Protein AF-A0A2V8RBA6-F1 (afdb_monomer)

Sequence (179 aa):
MIEEGLSRRASGKRYIKPRDFGFAFGVAVFAAALHTIALALELFRAAESHALTASTVTRVLILIELCLLVTVAGLWARRVAWMWLTSAALIAACAGYAWWYAYSRQVLALLLSQSFYQTHAEAVPTHHFGLIGATWLNLMVFMTSGVLLVWVVKTLRGMPRGCVAKIIFKRGSSSNASR

Solvent-accessible surface area (backbone atoms only — not comparable to full-atom values): 10236 Å² total; per-residue (Å²): 145,85,80,86,84,80,85,83,82,77,88,63,64,68,74,69,54,72,75,60,42,54,53,56,49,52,52,36,49,50,33,36,54,45,45,53,52,50,51,49,55,50,52,53,52,43,66,73,61,76,47,80,78,42,74,66,60,56,51,45,52,52,51,33,50,52,19,35,51,46,29,41,51,18,55,72,65,37,29,70,74,31,48,54,50,23,46,53,25,37,51,49,30,50,49,48,52,52,48,51,51,53,51,22,41,52,52,44,56,54,49,62,69,35,71,66,40,68,74,36,59,85,73,50,80,90,35,95,74,64,26,77,90,54,46,74,53,58,54,51,32,49,53,48,41,50,55,48,39,53,50,50,51,52,54,58,69,69,49,65,70,75,66,60,55,58,63,61,52,60,65,63,67,68,75,73,81,84,123

Foldseek 3Di:
DPDPPPDDDPPQPLQDDPVLLVVLLVLLVVLLVLLVVLLVVVVVVCVVPVPPPDPPLNVLSVLLSVLSVLLNVLSVVSGPVSLVSNLVSLVSNLVSLVVLQVVQQVVLVVVCPDPVCVVPVVPRPDDPVSGVSDDPSSVSSNVSSVVSNVVSVVSNVPDDPVVVVVVVVVVVVVPPPPD

Nearest PDB structures (foldseek):
  9bru-assembly1_k  TM=2.990E-01  e=6.143E-01  Mus musculus
  7u8r-assembly1_o  TM=3.663E-01  e=1.878E+00  Sus scrofa
  7u8r-assembly1_h  TM=3.278E-01  e=2.078E+00  Sus scrofa
  7u8q-assembly1_j  TM=3.390E-01  e=2.965E+00  Sus scrofa

Structure (mmCIF, N/CA/C/O backbone):
data_AF-A0A2V8RBA6-F1
#
_entry.id   AF-A0A2V8RBA6-F1
#
loop_
_atom_site.group_PDB
_atom_site.id
_atom_site.type_symbol
_atom_site.label_atom_id
_atom_site.label_alt_id
_atom_site.label_comp_id
_atom_site.label_asym_id
_atom_site.label_entity_id
_atom_site.label_seq_id
_atom_site.pdbx_PDB_ins_code
_atom_site.Cartn_x
_atom_site.Cartn_y
_atom_site.Cartn_z
_atom_site.occupancy
_atom_site.B_iso_or_equiv
_atom_site.auth_seq_id
_atom_site.auth_comp_id
_atom_site.auth_asym_id
_atom_site.auth_atom_id
_atom_site.pdbx_PDB_model_num
ATOM 1 N N . MET A 1 1 ? -10.712 30.085 40.497 1.00 42.59 1 MET A N 1
ATOM 2 C CA . MET A 1 1 ? -11.819 29.127 40.274 1.00 42.59 1 MET A CA 1
ATOM 3 C C . MET A 1 1 ? -12.090 28.971 38.769 1.00 42.59 1 MET A C 1
ATOM 5 O O . MET A 1 1 ? -13.194 29.220 38.309 1.00 42.59 1 MET A O 1
ATOM 9 N N . ILE A 1 2 ? -11.060 28.615 37.985 1.00 49.28 2 ILE A N 1
ATOM 10 C CA . ILE A 1 2 ? -11.123 28.474 36.516 1.00 49.28 2 ILE A CA 1
ATOM 11 C C . ILE A 1 2 ? -10.194 27.317 36.102 1.00 49.28 2 ILE A C 1
ATOM 13 O O . ILE A 1 2 ? -9.216 27.551 35.417 1.00 49.28 2 ILE A O 1
ATOM 17 N N . GLU A 1 3 ? -10.419 26.081 36.562 1.00 45.25 3 GLU A N 1
ATOM 18 C CA . GLU A 1 3 ? -9.593 24.935 36.103 1.00 45.25 3 GLU A CA 1
ATOM 19 C C . GLU A 1 3 ? -10.339 23.598 35.920 1.00 45.25 3 GLU A C 1
ATOM 21 O O . GLU A 1 3 ? -9.728 22.594 35.574 1.00 45.25 3 GLU A O 1
ATOM 26 N N . GLU A 1 4 ? -11.671 23.541 36.024 1.00 44.97 4 GLU A N 1
ATOM 27 C CA . GLU A 1 4 ? -12.396 22.256 35.894 1.00 44.97 4 GLU A CA 1
ATOM 28 C C . GLU A 1 4 ? -13.000 21.983 34.498 1.00 44.97 4 GLU A C 1
ATOM 30 O O . GLU A 1 4 ? -13.714 21.001 34.287 1.00 44.97 4 GLU A O 1
ATOM 35 N N . GLY A 1 5 ? -12.704 22.822 33.501 1.00 39.62 5 GLY A N 1
ATOM 36 C CA . GLY A 1 5 ? -13.407 22.811 32.210 1.00 39.62 5 GLY A CA 1
ATOM 37 C C . GLY A 1 5 ? -12.832 21.928 31.093 1.00 39.62 5 GLY A C 1
ATOM 38 O O . GLY A 1 5 ? -13.519 21.711 30.095 1.00 39.62 5 GLY A O 1
ATOM 39 N N . LEU A 1 6 ? -11.602 21.412 31.208 1.00 43.44 6 LEU A N 1
ATOM 40 C CA . LEU A 1 6 ? -10.905 20.777 30.068 1.00 43.44 6 LEU A CA 1
ATOM 41 C C . LEU A 1 6 ? -10.853 19.238 30.098 1.00 43.44 6 LEU A C 1
ATOM 43 O O . LEU A 1 6 ? -10.480 18.615 29.106 1.00 43.44 6 LEU A O 1
ATOM 47 N N . SER A 1 7 ? -11.288 18.590 31.182 1.00 39.44 7 SER A N 1
ATOM 48 C CA . SER A 1 7 ? -11.041 17.147 31.378 1.00 39.44 7 SER A CA 1
ATOM 49 C C . SER A 1 7 ? -12.073 16.203 30.720 1.00 39.44 7 SER A C 1
ATOM 51 O O . SER A 1 7 ? -11.837 15.005 30.562 1.00 39.44 7 SER A O 1
ATOM 53 N N . ARG A 1 8 ? -13.235 16.694 30.260 1.00 44.03 8 ARG A N 1
ATOM 54 C CA . ARG A 1 8 ? -14.343 15.816 29.819 1.00 44.03 8 ARG A CA 1
ATOM 55 C C . ARG A 1 8 ? -14.898 16.134 28.434 1.00 44.03 8 ARG A C 1
ATOM 57 O O . ARG A 1 8 ? -16.055 16.534 28.331 1.00 44.03 8 ARG A O 1
ATOM 64 N N . ARG A 1 9 ? -14.174 15.883 27.330 1.00 40.66 9 ARG A N 1
ATOM 65 C CA . ARG A 1 9 ? -14.862 15.813 26.013 1.00 40.66 9 ARG A CA 1
ATOM 66 C C . ARG A 1 9 ? -14.197 15.061 24.860 1.00 40.66 9 ARG A C 1
ATOM 68 O O . ARG A 1 9 ? -14.596 15.260 23.721 1.00 40.66 9 ARG A O 1
ATOM 75 N N . ALA A 1 10 ? -13.341 14.083 25.134 1.00 43.34 10 ALA A N 1
ATOM 76 C CA . ALA A 1 10 ? -12.964 13.073 24.142 1.00 43.34 10 ALA A CA 1
ATOM 77 C C . ALA A 1 10 ? -13.050 11.662 24.736 1.00 43.34 10 ALA A C 1
ATOM 79 O O . ALA A 1 10 ? -12.074 10.922 24.768 1.00 43.34 10 ALA A O 1
ATOM 80 N N . SER A 1 11 ? -14.243 11.254 25.185 1.00 42.25 11 SER A N 1
ATOM 81 C CA . SER A 1 11 ? -14.552 9.826 25.355 1.00 42.25 11 SER A CA 1
ATOM 82 C C . SER A 1 11 ? -14.649 9.187 23.961 1.00 42.25 11 SER A C 1
ATOM 84 O O . SER A 1 11 ? -15.723 8.865 23.453 1.00 42.25 11 SER A O 1
ATOM 86 N N . GLY A 1 12 ? -13.503 9.090 23.286 1.00 48.88 12 GLY A N 1
ATOM 87 C CA . GLY A 1 12 ? -13.309 8.258 22.113 1.00 48.88 12 GLY A CA 1
ATOM 88 C C . GLY A 1 12 ? -13.330 6.822 22.596 1.00 48.88 12 GLY A C 1
ATOM 89 O O . GLY A 1 12 ? -12.285 6.270 22.930 1.00 48.88 12 GLY A O 1
ATOM 90 N N . LYS A 1 13 ? -14.531 6.251 22.723 1.00 56.38 13 LYS A N 1
ATOM 91 C CA . LYS A 1 13 ? -14.707 4.849 23.100 1.00 56.38 13 LYS A CA 1
ATOM 92 C C . LYS A 1 13 ? -13.842 3.996 22.169 1.00 56.38 13 LYS A C 1
ATOM 94 O O . LYS A 1 13 ? -14.068 3.982 20.959 1.00 56.38 13 LYS A O 1
ATOM 99 N N . ARG A 1 14 ? -12.831 3.327 22.734 1.00 60.03 14 ARG A N 1
ATOM 100 C CA . ARG A 1 14 ? -12.030 2.328 22.019 1.00 60.03 14 ARG A CA 1
ATOM 101 C C . ARG A 1 14 ? -12.983 1.205 21.624 1.00 60.03 14 ARG A C 1
ATOM 103 O O . ARG A 1 14 ? -13.574 0.583 22.499 1.00 60.03 14 ARG A O 1
ATOM 110 N N . TYR A 1 15 ? -13.185 1.010 20.325 1.00 65.12 15 TYR A N 1
ATOM 111 C CA . TYR A 1 15 ? -14.195 0.074 19.821 1.00 65.12 15 TYR A CA 1
ATOM 112 C C . TYR A 1 15 ? -13.618 -1.314 19.488 1.00 65.12 15 TYR A C 1
ATOM 114 O O . TYR A 1 15 ? -14.333 -2.310 19.493 1.00 65.12 15 TYR A O 1
ATOM 122 N N . ILE A 1 16 ? -12.314 -1.398 19.219 1.00 67.38 16 ILE A N 1
ATOM 123 C CA . ILE A 1 16 ? -11.673 -2.632 18.756 1.00 67.38 16 ILE A CA 1
ATOM 124 C C . ILE A 1 16 ? -11.396 -3.552 19.950 1.00 67.38 16 ILE A C 1
ATOM 126 O O . ILE A 1 16 ? -10.768 -3.131 20.927 1.00 67.38 16 ILE A O 1
ATOM 130 N N . LYS A 1 17 ? -11.832 -4.816 19.861 1.00 74.50 17 LYS A N 1
ATOM 131 C CA . LYS A 1 17 ? -11.501 -5.847 20.853 1.00 74.50 17 LYS A CA 1
ATOM 132 C C . LYS A 1 17 ? -9.975 -6.042 20.908 1.00 74.50 17 LYS A C 1
ATOM 134 O O . LYS A 1 17 ? -9.345 -6.093 19.853 1.00 74.50 17 LYS A O 1
ATOM 139 N N . PRO A 1 18 ? -9.360 -6.202 22.095 1.00 73.00 18 PRO A N 1
ATOM 140 C CA . PRO A 1 18 ? -7.899 -6.264 22.230 1.00 73.00 18 PRO A CA 1
ATOM 141 C C . PRO A 1 18 ? -7.239 -7.364 21.386 1.00 73.00 18 PRO A C 1
ATOM 143 O O . PRO A 1 18 ? -6.174 -7.145 20.815 1.00 73.00 18 PRO A O 1
ATOM 146 N N . ARG A 1 19 ? -7.899 -8.525 21.273 1.00 74.31 19 ARG A N 1
ATOM 147 C CA . ARG A 1 19 ? -7.414 -9.682 20.508 1.00 74.31 19 ARG A CA 1
ATOM 148 C C . ARG A 1 19 ? -7.376 -9.413 19.001 1.00 74.31 19 ARG A C 1
ATOM 150 O O . ARG A 1 19 ? -6.391 -9.737 18.350 1.00 74.31 19 ARG A O 1
ATOM 157 N N . ASP A 1 20 ? -8.409 -8.764 18.470 1.00 80.94 20 ASP A N 1
ATOM 158 C CA . ASP A 1 20 ? -8.504 -8.452 17.040 1.00 80.94 20 ASP A CA 1
ATOM 159 C C . ASP A 1 20 ? -7.589 -7.275 16.665 1.00 80.94 20 ASP A C 1
ATOM 161 O O . ASP A 1 20 ? -7.060 -7.221 15.556 1.00 80.94 20 ASP A O 1
ATOM 165 N N . PHE A 1 21 ? -7.352 -6.359 17.614 1.00 84.38 21 PHE A N 1
ATOM 166 C CA . PHE A 1 21 ? -6.415 -5.250 17.449 1.00 84.38 21 PHE A CA 1
ATOM 167 C C . PHE A 1 21 ? -4.984 -5.738 17.210 1.00 84.38 21 PHE A C 1
ATOM 169 O O . PHE A 1 21 ? -4.339 -5.244 16.293 1.00 84.38 21 PHE A O 1
ATOM 176 N N . GLY A 1 22 ? -4.487 -6.684 18.017 1.00 87.31 22 GLY A N 1
ATOM 177 C CA . GLY A 1 22 ? -3.108 -7.168 17.895 1.00 87.31 22 GLY A CA 1
ATOM 178 C C . GLY A 1 22 ? -2.829 -7.779 16.522 1.00 87.31 22 GLY A C 1
ATOM 179 O O . GLY A 1 22 ? -1.824 -7.452 15.897 1.00 87.31 22 GLY A O 1
ATOM 180 N N . PHE A 1 23 ? -3.769 -8.585 16.020 1.00 89.06 23 PHE A N 1
ATOM 181 C CA . PHE A 1 23 ? -3.687 -9.165 14.682 1.00 89.06 23 PHE A CA 1
ATOM 182 C C . PHE A 1 23 ? -3.701 -8.088 13.588 1.00 89.06 23 PHE A C 1
ATOM 184 O O . PHE A 1 23 ? -2.765 -8.011 12.798 1.00 89.06 23 PHE A O 1
ATOM 191 N N . ALA A 1 24 ? -4.718 -7.218 13.561 1.00 89.62 24 ALA A N 1
ATOM 192 C CA . ALA A 1 24 ? -4.841 -6.198 12.517 1.00 89.62 24 ALA A CA 1
ATOM 193 C C . ALA A 1 24 ? -3.673 -5.200 12.533 1.00 89.62 24 ALA A C 1
ATOM 195 O O . ALA A 1 24 ? -3.159 -4.821 11.484 1.00 89.62 24 ALA A O 1
ATOM 196 N N . PHE A 1 25 ? -3.220 -4.798 13.721 1.00 92.75 25 PHE A N 1
ATOM 197 C CA . PHE A 1 25 ? -2.070 -3.915 13.864 1.00 92.75 25 PHE A CA 1
ATOM 198 C C . PHE A 1 25 ? -0.778 -4.592 13.394 1.00 92.75 25 PHE A C 1
ATOM 200 O O . PHE A 1 25 ? -0.028 -3.988 12.633 1.00 92.75 25 PHE A O 1
ATOM 207 N N . GLY A 1 26 ? -0.547 -5.853 13.780 1.00 93.12 26 GLY A N 1
ATOM 208 C CA . GLY A 1 26 ? 0.614 -6.622 13.329 1.00 93.12 26 GLY A CA 1
ATOM 209 C C . GLY A 1 26 ? 0.659 -6.770 11.808 1.00 93.12 26 GLY A C 1
ATOM 210 O O . GLY A 1 26 ? 1.691 -6.503 11.200 1.00 93.12 26 GLY A O 1
ATOM 211 N N . VAL A 1 27 ? -0.475 -7.100 11.181 1.00 94.00 27 VAL A N 1
ATOM 212 C CA . VAL A 1 27 ? -0.576 -7.194 9.715 1.00 94.00 27 VAL A CA 1
ATOM 213 C C . VAL A 1 27 ? -0.338 -5.833 9.051 1.00 94.00 27 VAL A C 1
ATOM 215 O O . VAL A 1 27 ? 0.346 -5.775 8.035 1.00 94.00 27 VAL A O 1
ATOM 218 N N . ALA A 1 28 ? -0.843 -4.734 9.620 1.00 94.38 28 ALA A N 1
ATOM 219 C CA . ALA A 1 28 ? -0.627 -3.392 9.072 1.00 94.38 28 ALA A CA 1
ATOM 220 C C . ALA A 1 28 ? 0.838 -2.947 9.150 1.00 94.38 28 ALA A C 1
ATOM 222 O O . ALA A 1 28 ? 1.366 -2.424 8.171 1.00 94.38 28 ALA A O 1
ATOM 223 N N . VAL A 1 29 ? 1.505 -3.184 10.283 1.00 96.00 29 VAL A N 1
ATOM 224 C CA . VAL A 1 29 ? 2.938 -2.891 10.443 1.00 96.00 29 VAL A CA 1
ATOM 225 C C . VAL A 1 29 ? 3.769 -3.750 9.493 1.00 96.00 29 VAL A C 1
ATOM 227 O O . VAL A 1 29 ? 4.678 -3.237 8.850 1.00 96.00 29 VAL A O 1
ATOM 230 N N . PHE A 1 30 ? 3.433 -5.034 9.360 1.00 94.06 30 PHE A N 1
ATOM 231 C CA . PHE A 1 30 ? 4.103 -5.934 8.427 1.00 94.06 30 PHE A CA 1
ATOM 232 C C . PHE A 1 30 ? 3.943 -5.477 6.970 1.00 94.06 30 PHE A C 1
ATOM 234 O O . PHE A 1 30 ? 4.929 -5.406 6.242 1.00 94.06 30 PHE A O 1
ATOM 241 N N . ALA A 1 31 ? 2.727 -5.104 6.557 1.00 92.75 31 ALA A N 1
ATOM 242 C CA . ALA A 1 31 ? 2.461 -4.580 5.220 1.00 92.75 31 ALA A CA 1
ATOM 243 C C . ALA A 1 31 ? 3.238 -3.282 4.947 1.00 92.75 31 ALA A C 1
ATOM 245 O O . ALA A 1 31 ? 3.849 -3.158 3.888 1.00 92.75 31 ALA A O 1
ATOM 246 N N . ALA A 1 32 ? 3.265 -2.351 5.908 1.00 94.06 32 ALA A N 1
ATOM 247 C CA . ALA A 1 32 ? 4.050 -1.123 5.803 1.00 94.06 32 ALA A CA 1
ATOM 248 C C . ALA A 1 32 ? 5.548 -1.429 5.663 1.00 94.06 32 ALA A C 1
ATOM 250 O O . ALA A 1 32 ? 6.162 -0.983 4.708 1.00 94.06 32 ALA A O 1
ATOM 251 N N . ALA A 1 33 ? 6.115 -2.272 6.532 1.00 94.56 33 ALA A N 1
ATOM 252 C CA . ALA A 1 33 ? 7.535 -2.623 6.481 1.00 94.56 33 ALA A CA 1
ATOM 253 C C . ALA A 1 33 ? 7.936 -3.297 5.156 1.00 94.56 33 ALA A C 1
ATOM 255 O O . ALA A 1 33 ? 8.966 -2.955 4.574 1.00 94.56 33 ALA A O 1
ATOM 256 N N . LEU A 1 34 ? 7.116 -4.227 4.651 1.00 92.69 34 LEU A N 1
ATOM 257 C CA . LEU A 1 34 ? 7.345 -4.840 3.340 1.00 92.69 34 LEU A CA 1
ATOM 258 C C . LEU A 1 34 ? 7.295 -3.807 2.210 1.00 92.69 34 LEU A C 1
ATOM 260 O O . LEU A 1 34 ? 8.118 -3.868 1.295 1.00 92.69 34 LEU A O 1
ATOM 264 N N . HIS A 1 35 ? 6.351 -2.865 2.274 1.00 93.50 35 HIS A N 1
ATOM 265 C CA . HIS A 1 35 ? 6.242 -1.799 1.286 1.00 93.50 35 HIS A CA 1
ATOM 266 C C . HIS A 1 35 ? 7.443 -0.848 1.345 1.00 93.50 35 HIS A C 1
ATOM 268 O O . HIS A 1 35 ? 8.009 -0.531 0.301 1.00 93.50 35 HIS A O 1
ATOM 274 N N . THR A 1 36 ? 7.909 -0.473 2.540 1.00 93.00 36 THR A N 1
ATOM 275 C CA . THR A 1 36 ? 9.110 0.353 2.712 1.00 93.00 36 THR A CA 1
ATOM 276 C C . THR A 1 36 ? 10.328 -0.304 2.057 1.00 93.00 36 THR A C 1
ATOM 278 O O . THR A 1 36 ? 11.082 0.363 1.350 1.00 93.00 36 THR A O 1
ATOM 281 N N . ILE A 1 37 ? 10.504 -1.621 2.233 1.00 90.56 37 ILE A N 1
ATOM 282 C CA . ILE A 1 37 ? 11.587 -2.378 1.585 1.00 90.56 37 ILE A CA 1
ATOM 283 C C . ILE A 1 37 ? 11.424 -2.353 0.059 1.00 90.56 37 ILE A C 1
ATOM 285 O O . ILE A 1 37 ? 12.393 -2.100 -0.656 1.00 90.56 37 ILE A O 1
ATOM 289 N N . ALA A 1 38 ? 10.211 -2.585 -0.451 1.00 86.69 38 ALA A N 1
ATOM 290 C CA . ALA A 1 38 ? 9.941 -2.552 -1.888 1.00 86.69 38 ALA A CA 1
ATOM 291 C C . ALA A 1 38 ? 10.221 -1.166 -2.498 1.00 86.69 38 ALA A C 1
ATOM 293 O O . ALA A 1 38 ? 10.864 -1.079 -3.543 1.00 86.69 38 ALA A O 1
ATOM 294 N N . LEU A 1 39 ? 9.801 -0.093 -1.822 1.00 87.19 39 LEU A N 1
ATOM 295 C CA . LEU A 1 39 ? 10.059 1.287 -2.227 1.00 87.19 39 LEU A CA 1
ATOM 296 C C . LEU A 1 39 ? 11.556 1.611 -2.197 1.00 87.19 39 LEU A C 1
ATOM 298 O O . LEU A 1 39 ? 12.059 2.222 -3.135 1.00 87.19 39 LEU A O 1
ATOM 302 N N . ALA A 1 40 ? 12.280 1.183 -1.159 1.00 87.25 40 ALA A N 1
ATOM 303 C CA . ALA A 1 40 ? 13.721 1.396 -1.066 1.00 87.25 40 ALA A CA 1
ATOM 304 C C . ALA A 1 40 ? 14.464 0.721 -2.226 1.00 87.25 40 ALA A C 1
ATOM 306 O O . ALA A 1 40 ? 15.274 1.368 -2.883 1.00 87.25 40 ALA A O 1
ATOM 307 N N . LEU A 1 41 ? 14.152 -0.546 -2.523 1.00 83.56 41 LEU A N 1
ATOM 308 C CA . LEU A 1 41 ? 14.748 -1.266 -3.654 1.00 83.56 41 LEU A CA 1
ATOM 309 C C . LEU A 1 41 ? 14.476 -0.568 -4.992 1.00 83.56 41 LEU A C 1
ATOM 311 O O . LEU A 1 41 ? 15.364 -0.504 -5.839 1.00 83.56 41 LEU A O 1
ATOM 315 N N . GLU A 1 42 ? 13.272 -0.027 -5.175 1.00 79.69 42 GLU A N 1
ATOM 316 C CA . GLU A 1 42 ? 12.926 0.719 -6.385 1.00 79.69 42 GLU A CA 1
ATOM 317 C C . GLU A 1 42 ? 13.695 2.045 -6.480 1.00 79.69 42 GLU A C 1
ATOM 319 O O . GLU A 1 42 ? 14.204 2.391 -7.544 1.00 79.69 42 GLU A O 1
ATOM 324 N N . LEU A 1 43 ? 13.848 2.762 -5.363 1.00 81.44 43 LEU A N 1
ATOM 325 C CA . LEU A 1 43 ? 14.633 3.997 -5.304 1.00 81.44 43 LEU A CA 1
ATOM 326 C C . LEU A 1 43 ? 16.124 3.750 -5.565 1.00 81.44 43 LEU A C 1
ATOM 328 O O . LEU A 1 43 ? 16.738 4.527 -6.294 1.00 81.44 43 LEU A O 1
ATOM 332 N N . PHE A 1 44 ? 16.698 2.671 -5.025 1.00 81.62 44 PHE A N 1
ATOM 333 C CA . PHE A 1 44 ? 18.085 2.286 -5.307 1.00 81.62 44 PHE A CA 1
ATOM 334 C C . PHE A 1 44 ? 18.291 1.994 -6.800 1.00 81.62 44 PHE A C 1
ATOM 336 O O . PHE A 1 44 ? 19.209 2.538 -7.408 1.00 81.62 44 PHE A O 1
ATOM 343 N N . ARG A 1 45 ? 17.385 1.233 -7.426 1.00 73.94 45 ARG A N 1
ATOM 344 C CA . ARG A 1 45 ? 17.434 0.952 -8.874 1.00 73.94 45 ARG A CA 1
ATOM 345 C C . ARG A 1 45 ? 17.270 2.208 -9.731 1.00 73.94 45 ARG A C 1
ATOM 347 O O . ARG A 1 45 ? 17.938 2.352 -10.755 1.00 73.94 45 ARG A O 1
ATOM 354 N N . ALA A 1 46 ? 16.395 3.124 -9.323 1.00 71.81 46 ALA A N 1
ATOM 355 C CA . ALA A 1 46 ? 16.213 4.403 -10.006 1.00 71.81 46 ALA A CA 1
ATOM 356 C C . ALA A 1 46 ? 17.460 5.300 -9.890 1.00 71.81 46 ALA A C 1
ATOM 358 O O . ALA A 1 46 ? 17.800 6.005 -10.837 1.00 71.81 46 ALA A O 1
ATOM 359 N N . ALA A 1 47 ? 18.162 5.256 -8.753 1.00 73.56 47 ALA A N 1
ATOM 360 C CA . ALA A 1 47 ? 19.409 5.992 -8.561 1.00 73.56 47 ALA A CA 1
ATOM 361 C C . ALA A 1 47 ? 20.554 5.435 -9.426 1.00 73.56 47 ALA A C 1
ATOM 363 O O . ALA A 1 47 ? 21.307 6.213 -10.008 1.00 73.56 47 ALA A O 1
ATOM 364 N N . GLU A 1 48 ? 20.660 4.109 -9.544 1.00 71.94 48 GLU A N 1
ATOM 365 C CA . GLU A 1 48 ? 21.710 3.441 -10.327 1.00 71.94 48 GLU A CA 1
ATOM 366 C C . GLU A 1 48 ? 21.504 3.545 -11.841 1.00 71.94 48 GLU A C 1
ATOM 368 O O . GLU A 1 48 ? 2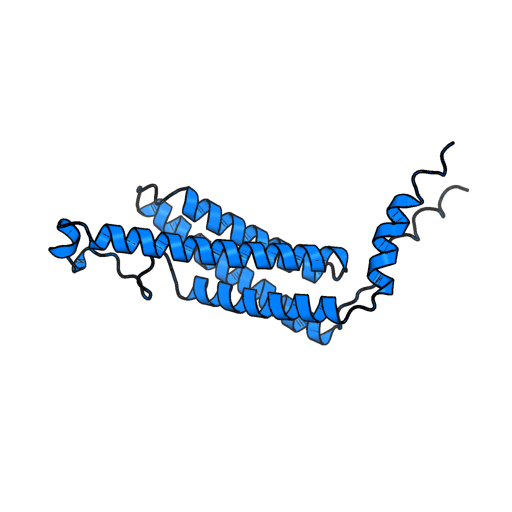2.470 3.614 -12.596 1.00 71.94 48 GLU A O 1
ATOM 373 N N . SER A 1 49 ? 20.256 3.555 -12.310 1.00 57.91 49 SER A N 1
ATOM 374 C CA . SER A 1 49 ? 19.987 3.449 -13.746 1.00 57.91 49 SER A CA 1
ATOM 375 C C . SER A 1 49 ? 20.171 4.754 -14.526 1.00 57.91 49 SER A C 1
ATOM 377 O O . SER A 1 49 ? 20.161 4.687 -15.754 1.00 57.91 49 SER A O 1
ATOM 379 N N . HIS A 1 50 ? 20.307 5.927 -13.877 1.00 53.97 50 HIS A N 1
ATOM 380 C CA . HIS A 1 50 ? 20.241 7.293 -14.465 1.00 53.97 50 HIS A CA 1
ATOM 381 C C . HIS A 1 50 ? 19.026 7.570 -15.381 1.00 53.97 50 HIS A C 1
ATOM 383 O O . HIS A 1 50 ? 18.750 8.713 -15.751 1.00 53.97 50 HIS A O 1
ATOM 389 N N . ALA A 1 51 ? 18.269 6.535 -15.722 1.00 49.12 51 ALA A N 1
ATOM 390 C CA . ALA A 1 51 ? 17.005 6.555 -16.384 1.00 49.12 51 ALA A CA 1
ATOM 391 C C . ALA A 1 51 ? 15.998 7.047 -15.357 1.00 49.12 51 ALA A C 1
ATOM 393 O O . ALA A 1 51 ? 15.780 6.443 -14.311 1.00 49.12 51 ALA A O 1
ATOM 394 N N . LEU A 1 52 ? 15.375 8.170 -15.683 1.00 44.53 52 LEU A N 1
ATOM 395 C CA . LEU A 1 52 ? 14.157 8.665 -15.066 1.00 44.53 52 LEU A CA 1
ATOM 396 C C . LEU A 1 52 ? 13.038 7.624 -15.250 1.00 44.53 52 LEU A C 1
ATOM 398 O O . LEU A 1 52 ? 12.103 7.873 -16.012 1.00 44.53 52 LEU A O 1
ATOM 402 N N . THR A 1 53 ? 13.120 6.450 -14.616 1.00 48.00 53 THR A N 1
ATOM 403 C CA . THR A 1 53 ? 12.080 5.416 -14.615 1.00 48.00 53 THR A CA 1
ATOM 404 C C . THR A 1 53 ? 10.874 5.967 -13.865 1.00 48.00 53 THR A C 1
ATOM 406 O O . THR A 1 53 ? 10.692 5.785 -12.668 1.00 48.00 53 THR A O 1
ATOM 409 N N . ALA A 1 54 ? 10.122 6.757 -14.631 1.00 55.19 54 ALA A N 1
ATOM 410 C CA . ALA A 1 54 ? 8.857 7.418 -14.403 1.00 55.19 54 ALA A CA 1
ATOM 411 C C . ALA A 1 54 ? 8.655 7.967 -12.987 1.00 55.19 54 ALA A C 1
ATOM 413 O O . ALA A 1 54 ? 8.118 7.285 -12.117 1.00 55.19 54 ALA A O 1
ATOM 414 N N . SER A 1 55 ? 8.929 9.266 -12.806 1.00 65.31 55 SER A N 1
ATOM 415 C CA . SER A 1 55 ? 8.541 10.032 -11.606 1.00 65.31 55 SER A CA 1
ATOM 416 C C . SER A 1 55 ? 7.110 9.732 -11.123 1.00 65.31 55 SER A C 1
ATOM 418 O O . SER A 1 55 ? 6.837 9.769 -9.927 1.00 65.31 55 SER A O 1
ATOM 420 N N . THR A 1 56 ? 6.203 9.378 -12.036 1.00 74.81 56 THR A N 1
ATOM 421 C CA . THR A 1 56 ? 4.835 8.935 -11.756 1.00 74.81 56 THR A CA 1
ATOM 422 C C . THR A 1 56 ? 4.751 7.624 -10.965 1.00 74.81 56 THR A C 1
ATOM 424 O O . THR A 1 56 ? 3.992 7.568 -10.001 1.00 74.81 56 THR A O 1
ATOM 427 N N . VAL A 1 57 ? 5.515 6.583 -11.316 1.00 78.00 57 VAL A N 1
ATOM 428 C CA . VAL A 1 57 ? 5.486 5.284 -10.611 1.00 78.00 57 VAL A CA 1
ATOM 429 C C . VAL A 1 57 ? 6.016 5.447 -9.191 1.00 78.00 57 VAL A C 1
ATOM 431 O O . VAL A 1 57 ? 5.351 5.046 -8.237 1.00 78.00 57 VAL A O 1
ATOM 434 N N . THR A 1 58 ? 7.149 6.134 -9.027 1.00 81.81 58 THR A N 1
ATOM 435 C CA . THR A 1 58 ? 7.714 6.431 -7.704 1.00 81.81 58 THR A CA 1
ATOM 436 C C . THR A 1 58 ? 6.744 7.247 -6.847 1.00 81.81 58 THR A C 1
ATOM 438 O O . THR A 1 58 ? 6.558 6.939 -5.672 1.00 81.81 58 THR A O 1
ATOM 441 N N . ARG A 1 59 ? 6.062 8.250 -7.424 1.00 86.38 59 ARG A N 1
ATOM 442 C CA . ARG A 1 59 ? 5.019 9.023 -6.719 1.00 86.38 59 ARG A CA 1
ATOM 443 C C . ARG A 1 59 ? 3.867 8.140 -6.245 1.00 86.38 59 ARG A C 1
ATOM 445 O O . ARG A 1 59 ? 3.383 8.340 -5.134 1.00 86.38 59 ARG A O 1
ATOM 452 N N . VAL A 1 60 ? 3.437 7.171 -7.055 1.00 87.38 60 VAL A N 1
ATOM 453 C CA . VAL A 1 60 ? 2.382 6.224 -6.667 1.00 87.38 60 VAL A CA 1
ATOM 454 C C . VAL A 1 60 ? 2.847 5.321 -5.529 1.00 87.38 60 VAL A C 1
ATOM 456 O O . VAL A 1 60 ? 2.110 5.174 -4.559 1.00 87.38 60 VAL A O 1
ATOM 459 N N . LEU A 1 61 ? 4.071 4.788 -5.578 1.00 87.88 61 LEU A N 1
ATOM 460 C CA . LEU A 1 61 ? 4.612 3.984 -4.476 1.00 87.88 61 LEU A CA 1
ATOM 461 C C . LEU A 1 61 ? 4.742 4.807 -3.181 1.00 87.88 61 LEU A C 1
ATOM 463 O O . LEU A 1 61 ? 4.341 4.342 -2.118 1.00 87.88 61 LEU A O 1
ATOM 467 N N . ILE A 1 62 ? 5.202 6.059 -3.254 1.00 90.75 62 ILE A N 1
ATOM 468 C CA . ILE A 1 62 ? 5.228 6.964 -2.090 1.00 90.75 62 ILE A CA 1
ATOM 469 C C . ILE A 1 62 ? 3.811 7.200 -1.543 1.00 90.75 62 ILE A C 1
ATOM 471 O O . ILE A 1 62 ? 3.600 7.171 -0.332 1.00 90.75 62 ILE A O 1
ATOM 475 N N . LEU A 1 63 ? 2.818 7.411 -2.411 1.00 93.12 63 LEU A N 1
ATOM 476 C CA . LEU A 1 63 ? 1.427 7.592 -1.987 1.00 93.12 63 LEU A CA 1
ATOM 477 C C . LEU A 1 63 ? 0.875 6.345 -1.278 1.00 93.12 63 LEU A C 1
ATOM 479 O O . LEU A 1 63 ? 0.170 6.476 -0.273 1.00 93.12 63 LEU A O 1
ATOM 483 N N . ILE A 1 64 ? 1.195 5.151 -1.783 1.00 92.81 64 ILE A N 1
ATOM 484 C CA . ILE A 1 64 ? 0.811 3.880 -1.159 1.00 92.81 64 ILE A CA 1
ATOM 485 C C . ILE A 1 64 ? 1.465 3.754 0.223 1.00 92.81 64 ILE A C 1
ATOM 487 O O . ILE A 1 64 ? 0.759 3.461 1.189 1.00 92.81 64 ILE A O 1
ATOM 491 N N . GLU A 1 65 ? 2.759 4.062 0.350 1.00 94.88 65 GLU A N 1
ATOM 492 C CA . GLU A 1 65 ? 3.471 4.076 1.637 1.00 94.88 65 GLU A CA 1
ATOM 493 C C . GLU A 1 65 ? 2.764 4.987 2.652 1.00 94.88 65 GLU A C 1
ATOM 495 O O . GLU A 1 65 ? 2.442 4.565 3.764 1.00 94.88 65 GLU A O 1
ATOM 500 N N . LEU A 1 66 ? 2.422 6.217 2.254 1.00 95.25 66 LEU A N 1
ATOM 501 C CA . LEU A 1 66 ? 1.694 7.152 3.117 1.00 95.25 66 LEU A CA 1
ATOM 502 C C . LEU A 1 66 ? 0.332 6.593 3.552 1.00 95.25 66 LEU A C 1
ATOM 504 O O . LEU A 1 66 ? -0.059 6.742 4.711 1.00 95.25 66 LEU A O 1
ATOM 508 N N . CYS A 1 67 ? -0.383 5.912 2.656 1.00 95.56 67 CYS A N 1
ATOM 509 C CA . CYS A 1 67 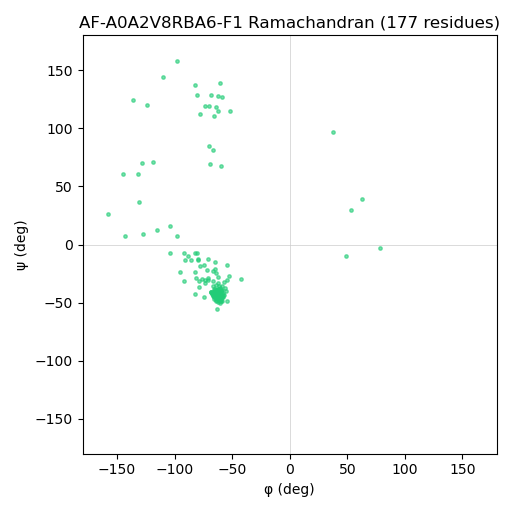? -1.655 5.265 2.972 1.00 95.56 67 CYS A CA 1
ATOM 510 C C . CYS A 1 67 ? -1.490 4.109 3.978 1.00 95.56 67 CYS A C 1
ATOM 512 O O . CYS A 1 67 ? -2.317 3.949 4.887 1.00 95.56 67 CYS A O 1
ATOM 514 N N . LEU A 1 68 ? -0.412 3.330 3.876 1.00 94.38 68 LEU A N 1
ATOM 515 C CA . LEU A 1 68 ? -0.085 2.278 4.843 1.00 94.38 68 LEU A CA 1
ATOM 516 C C . LEU A 1 68 ? 0.280 2.870 6.210 1.00 94.38 68 LEU A C 1
ATOM 518 O O . LEU A 1 68 ? -0.235 2.411 7.232 1.00 94.38 68 LEU A O 1
ATOM 522 N N . LEU A 1 69 ? 1.055 3.955 6.250 1.00 95.69 69 LEU A N 1
ATOM 523 C CA . LEU A 1 69 ? 1.375 4.663 7.495 1.00 95.69 69 LEU A CA 1
ATOM 524 C C . LEU A 1 69 ? 0.123 5.254 8.162 1.00 95.69 69 LEU A C 1
ATOM 526 O O . LEU A 1 69 ? -0.064 5.107 9.374 1.00 95.69 69 LEU A O 1
ATOM 530 N N . VAL A 1 70 ? -0.786 5.850 7.383 1.00 95.25 70 VAL A N 1
ATOM 531 C CA . VAL A 1 70 ? -2.096 6.316 7.878 1.00 95.25 70 VAL A CA 1
ATOM 532 C C . VAL A 1 70 ? -2.927 5.151 8.418 1.00 95.25 70 VAL A C 1
ATOM 534 O O . VAL A 1 70 ? -3.622 5.302 9.425 1.00 95.25 70 VAL A O 1
ATOM 537 N N . THR A 1 71 ? -2.837 3.972 7.802 1.00 94.00 71 THR A N 1
ATOM 538 C CA . THR A 1 71 ? -3.505 2.757 8.284 1.00 94.00 71 THR A CA 1
ATOM 539 C C . THR A 1 71 ? -2.961 2.326 9.644 1.00 94.00 71 THR A C 1
ATOM 541 O O . THR A 1 71 ? -3.750 2.131 10.573 1.00 94.00 71 THR A O 1
ATOM 544 N N . VAL A 1 72 ? -1.636 2.258 9.802 1.00 95.12 72 VAL A N 1
ATOM 545 C CA . VAL A 1 72 ? -0.976 1.937 11.080 1.00 95.12 72 VAL A CA 1
ATOM 546 C C . VAL A 1 72 ? -1.365 2.950 12.161 1.00 95.12 72 VAL A C 1
ATOM 548 O O . VAL A 1 72 ? -1.808 2.556 13.244 1.00 95.12 72 VAL A O 1
ATOM 551 N N . ALA A 1 73 ? -1.286 4.249 11.857 1.00 93.31 73 ALA A N 1
ATOM 552 C CA . ALA A 1 73 ? -1.658 5.320 12.781 1.00 93.31 73 ALA A CA 1
ATOM 553 C C . ALA A 1 73 ? -3.149 5.275 13.158 1.00 93.31 73 ALA A C 1
ATOM 555 O O . ALA A 1 73 ? -3.511 5.438 14.328 1.00 93.31 73 ALA A O 1
ATOM 556 N N . GLY A 1 74 ? -4.027 5.011 12.188 1.00 89.44 74 GLY A N 1
ATOM 557 C CA . GLY A 1 74 ? -5.466 4.942 12.410 1.00 89.44 74 GLY A CA 1
ATOM 558 C C . GLY A 1 74 ? -5.883 3.745 13.260 1.00 89.44 74 GLY A C 1
ATOM 559 O O . GLY A 1 74 ? -6.688 3.899 14.189 1.00 89.44 74 GLY A O 1
ATOM 560 N N . LEU A 1 75 ? -5.269 2.580 13.027 1.00 89.94 75 LEU A N 1
ATOM 561 C CA . LEU A 1 75 ? -5.433 1.414 13.891 1.00 89.94 75 LEU A CA 1
ATOM 562 C C . LEU A 1 75 ? -4.913 1.719 15.299 1.00 89.94 75 LEU A C 1
ATOM 564 O O . LEU A 1 75 ? -5.659 1.532 16.264 1.00 89.94 75 LEU A O 1
ATOM 568 N N . TRP A 1 76 ? -3.697 2.264 15.426 1.00 91.25 76 TRP A N 1
ATOM 569 C CA . TRP A 1 76 ? -3.086 2.638 16.709 1.00 91.25 76 TRP A CA 1
ATOM 570 C C . TRP A 1 76 ? -3.960 3.587 17.537 1.00 91.25 76 TRP A C 1
ATOM 572 O O . TRP A 1 76 ? -4.112 3.403 18.748 1.00 91.25 76 TRP A O 1
ATOM 582 N N . ALA A 1 77 ? -4.606 4.560 16.888 1.00 87.25 77 ALA A N 1
ATOM 583 C CA . ALA A 1 77 ? -5.504 5.504 17.547 1.00 87.25 77 ALA A CA 1
ATOM 584 C C . ALA A 1 77 ? -6.744 4.830 18.166 1.00 87.25 77 ALA A C 1
ATOM 586 O O . ALA A 1 77 ? -7.328 5.376 19.107 1.00 87.25 77 ALA A O 1
ATOM 587 N N . ARG A 1 78 ? -7.163 3.657 17.659 1.00 83.06 78 ARG A N 1
ATOM 588 C CA . ARG A 1 78 ? -8.325 2.869 18.127 1.00 83.06 78 ARG A CA 1
ATOM 589 C C . ARG A 1 78 ? -9.639 3.665 18.196 1.00 83.06 78 ARG A C 1
ATOM 591 O O . ARG A 1 78 ? -10.507 3.381 19.027 1.00 83.06 78 ARG A O 1
ATOM 598 N N . ARG A 1 79 ? -9.797 4.676 17.339 1.00 80.62 79 ARG A N 1
ATOM 599 C CA . ARG A 1 79 ? -10.949 5.595 17.301 1.00 80.62 79 ARG A CA 1
ATOM 600 C C . ARG A 1 79 ? -11.802 5.340 16.057 1.00 80.62 79 ARG A C 1
ATOM 602 O O . ARG A 1 79 ? -11.270 5.121 14.978 1.00 80.62 79 ARG A O 1
ATOM 609 N N . VAL A 1 80 ? -13.126 5.468 16.178 1.00 78.25 80 VAL A N 1
ATOM 610 C CA . VAL A 1 80 ? -14.071 5.227 15.064 1.00 78.25 80 VAL A CA 1
ATOM 611 C C . VAL A 1 80 ? -13.795 6.123 13.852 1.00 78.25 80 VAL A C 1
ATOM 613 O O . VAL A 1 80 ? -13.754 5.633 12.733 1.00 78.25 80 VAL A O 1
ATOM 616 N N . ALA A 1 81 ? -13.554 7.422 14.062 1.00 81.62 81 ALA A N 1
ATOM 617 C CA . ALA A 1 81 ? -13.225 8.345 12.969 1.00 81.62 81 ALA A CA 1
ATOM 618 C C . ALA A 1 81 ? -11.958 7.916 12.205 1.00 81.62 81 ALA A C 1
ATOM 620 O O . ALA A 1 81 ? -11.898 8.026 10.986 1.00 81.62 81 ALA A O 1
ATOM 621 N N . TRP A 1 82 ? -10.978 7.364 12.922 1.00 86.94 82 TRP A N 1
ATOM 622 C CA . TRP A 1 82 ? -9.742 6.866 12.334 1.00 86.94 82 TRP A CA 1
ATOM 623 C C . TRP A 1 82 ? -9.944 5.554 11.578 1.00 86.94 82 TRP A C 1
ATOM 625 O O . TRP A 1 82 ? -9.296 5.360 10.565 1.00 86.94 82 TRP A O 1
ATOM 635 N N . MET A 1 83 ? -10.894 4.705 11.979 1.00 84.94 83 MET A N 1
ATOM 636 C CA . MET A 1 83 ? -11.241 3.489 11.228 1.00 84.94 83 MET A CA 1
ATOM 637 C C . MET A 1 83 ? -11.823 3.795 9.839 1.00 84.94 83 MET A C 1
ATOM 639 O O . MET A 1 83 ? -11.549 3.072 8.880 1.00 84.94 83 MET A O 1
ATOM 643 N N . TRP A 1 84 ? -12.594 4.880 9.706 1.00 87.62 84 TRP A N 1
ATOM 644 C CA . TRP A 1 84 ? -13.047 5.365 8.397 1.00 87.62 84 TRP A CA 1
ATOM 645 C C . TRP A 1 84 ? -11.877 5.848 7.540 1.00 87.62 84 TRP A C 1
ATOM 647 O O . TRP A 1 84 ? -11.785 5.477 6.372 1.00 87.62 84 TRP A O 1
ATOM 657 N N . LEU A 1 85 ? -10.953 6.609 8.136 1.00 90.44 85 LEU A N 1
ATOM 658 C CA . LEU A 1 85 ? -9.746 7.065 7.450 1.00 90.44 85 LEU A CA 1
ATOM 659 C C . LEU A 1 85 ? -8.858 5.888 7.020 1.00 90.44 85 LEU A C 1
ATOM 661 O O . LEU A 1 85 ? -8.418 5.852 5.878 1.00 90.44 85 LEU A O 1
ATOM 665 N N . THR A 1 86 ? -8.664 4.891 7.888 1.00 91.56 86 THR A N 1
ATOM 666 C CA . THR A 1 86 ? -7.961 3.642 7.569 1.00 91.56 86 THR A CA 1
ATOM 667 C C . THR A 1 86 ? -8.625 2.909 6.404 1.00 91.56 86 THR A C 1
ATOM 669 O O . THR A 1 86 ? -7.932 2.428 5.517 1.00 91.56 86 THR A O 1
ATOM 672 N N . SER A 1 87 ? -9.960 2.853 6.359 1.00 92.25 87 SER A N 1
ATOM 673 C CA . SER A 1 87 ? -10.676 2.239 5.229 1.00 92.25 87 SER A CA 1
ATOM 674 C C . SER A 1 87 ? -10.389 2.972 3.921 1.00 92.25 87 SER A C 1
ATOM 676 O O . SER A 1 87 ? -10.062 2.338 2.923 1.00 92.25 87 SER A O 1
ATOM 678 N N . ALA A 1 88 ? -10.481 4.305 3.930 1.00 93.81 88 ALA A N 1
ATOM 679 C CA . ALA A 1 88 ? -10.196 5.127 2.758 1.00 93.81 88 ALA A CA 1
ATOM 680 C C . ALA A 1 88 ? -8.734 4.983 2.302 1.00 93.81 88 ALA A C 1
ATOM 682 O O . ALA A 1 88 ? -8.483 4.821 1.111 1.00 93.81 88 ALA A O 1
ATOM 683 N N . ALA A 1 89 ? -7.786 4.968 3.244 1.00 93.88 89 ALA A N 1
ATOM 684 C CA . ALA A 1 89 ? -6.367 4.768 2.968 1.00 93.88 89 ALA A CA 1
ATOM 685 C C . ALA A 1 89 ? -6.087 3.384 2.358 1.00 93.88 89 ALA A C 1
ATOM 687 O O . ALA A 1 89 ? -5.377 3.286 1.362 1.00 93.88 89 ALA A O 1
ATOM 688 N N . LEU A 1 90 ? -6.694 2.317 2.888 1.00 93.56 90 LEU A N 1
ATOM 689 C CA . LEU A 1 90 ? -6.561 0.966 2.333 1.00 93.56 90 LEU A CA 1
ATOM 690 C C . LEU A 1 90 ? -7.178 0.843 0.934 1.00 93.56 90 LEU A C 1
ATOM 692 O O . LEU A 1 90 ? -6.589 0.201 0.067 1.00 93.56 90 LEU A O 1
ATOM 696 N N . ILE A 1 91 ? -8.331 1.475 0.687 1.00 95.62 91 ILE A N 1
ATOM 697 C CA . ILE A 1 91 ? -8.935 1.534 -0.654 1.00 95.62 91 ILE A CA 1
ATOM 698 C C . ILE A 1 91 ? -8.003 2.270 -1.620 1.00 95.62 91 ILE A C 1
ATOM 700 O O . ILE A 1 91 ? -7.763 1.774 -2.719 1.00 95.62 91 ILE A O 1
ATOM 704 N N . ALA A 1 92 ? -7.448 3.413 -1.210 1.00 94.00 92 ALA A N 1
ATOM 705 C CA . ALA A 1 92 ? -6.503 4.177 -2.018 1.00 94.00 92 ALA A CA 1
ATOM 706 C C . ALA A 1 92 ? -5.225 3.375 -2.320 1.00 94.00 92 ALA A C 1
ATOM 708 O O . ALA A 1 92 ? -4.789 3.354 -3.468 1.00 94.00 92 ALA A O 1
ATOM 709 N N . ALA A 1 93 ? -4.677 2.651 -1.339 1.00 92.69 93 ALA A N 1
ATOM 710 C CA . ALA A 1 93 ? -3.536 1.757 -1.539 1.00 92.69 93 ALA A CA 1
ATOM 711 C C . ALA A 1 93 ? -3.858 0.634 -2.543 1.00 92.69 93 ALA A C 1
ATOM 713 O O . ALA A 1 93 ? -3.095 0.402 -3.479 1.00 92.69 93 ALA A O 1
ATOM 714 N N . CYS A 1 94 ? -5.019 -0.018 -2.405 1.00 93.25 94 CYS A N 1
ATOM 715 C CA . CYS A 1 94 ? -5.460 -1.056 -3.341 1.00 93.25 94 CYS A CA 1
ATOM 716 C C . CYS A 1 94 ? -5.664 -0.501 -4.759 1.00 93.25 94 CYS A C 1
ATOM 718 O O . CYS A 1 94 ? -5.254 -1.133 -5.730 1.00 93.25 94 CYS A O 1
ATOM 720 N N . ALA A 1 95 ? -6.270 0.682 -4.887 1.00 93.31 95 ALA A N 1
ATOM 721 C CA . ALA A 1 95 ? -6.471 1.350 -6.169 1.00 93.31 95 ALA A CA 1
ATOM 722 C C . ALA A 1 95 ? -5.141 1.775 -6.808 1.00 93.31 95 ALA A C 1
ATOM 724 O O . ALA A 1 95 ? -4.960 1.585 -8.008 1.00 93.31 95 ALA A O 1
ATOM 725 N N . GLY A 1 96 ? -4.197 2.288 -6.012 1.00 90.88 96 GLY A N 1
ATOM 726 C CA . GLY A 1 96 ? -2.845 2.623 -6.460 1.00 90.88 96 GLY A CA 1
ATOM 727 C C . GLY A 1 96 ? -2.117 1.403 -7.019 1.00 90.88 96 GLY A C 1
ATOM 728 O O . GLY A 1 96 ? -1.576 1.463 -8.122 1.00 90.88 96 GLY A O 1
ATOM 729 N N . TYR A 1 97 ? -2.195 0.270 -6.316 1.00 88.44 97 TYR A N 1
ATOM 730 C CA . TYR A 1 97 ? -1.647 -0.996 -6.796 1.00 88.44 97 TYR A CA 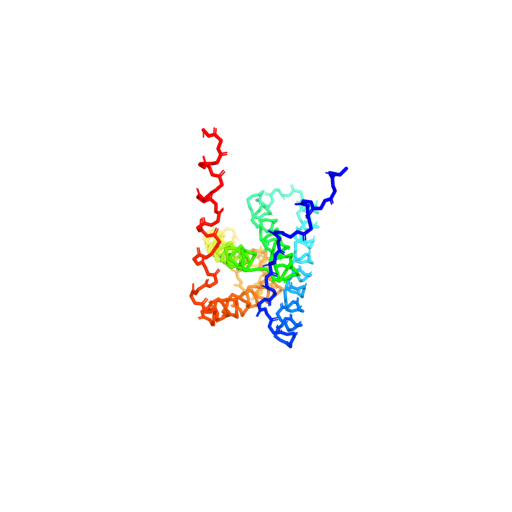1
ATOM 731 C C . TYR A 1 97 ? -2.328 -1.505 -8.068 1.00 88.44 97 TYR A C 1
ATOM 733 O O . TYR A 1 97 ? -1.639 -1.904 -9.005 1.00 88.44 97 TYR A O 1
ATOM 741 N N . ALA A 1 98 ? -3.660 -1.463 -8.135 1.00 88.81 98 ALA A N 1
ATOM 742 C CA . ALA A 1 98 ? -4.404 -1.883 -9.321 1.00 88.81 98 ALA A CA 1
ATOM 743 C C . ALA A 1 98 ? -4.066 -1.017 -10.547 1.00 88.81 98 ALA A C 1
ATOM 745 O O . ALA A 1 98 ? -3.854 -1.542 -11.641 1.00 88.81 98 ALA A O 1
ATOM 746 N N . TRP A 1 99 ? -3.967 0.303 -10.360 1.00 89.69 99 TRP A N 1
ATOM 747 C CA . TRP A 1 99 ? -3.571 1.237 -11.411 1.00 89.69 99 TRP A CA 1
ATOM 748 C C . TRP A 1 99 ? -2.138 0.983 -11.879 1.00 89.69 99 TRP A C 1
ATOM 750 O O . TRP A 1 99 ? -1.899 0.858 -13.079 1.00 89.69 99 TRP A O 1
ATOM 760 N N . TRP A 1 100 ? -1.195 0.843 -10.945 1.00 86.31 100 TRP A N 1
ATOM 761 C CA . TRP A 1 100 ? 0.200 0.560 -11.277 1.00 86.31 100 TRP A CA 1
ATOM 762 C C . TRP A 1 100 ? 0.355 -0.774 -12.014 1.00 86.31 100 TRP A C 1
ATOM 764 O O . TRP A 1 100 ? 1.116 -0.863 -12.979 1.00 86.31 100 TRP A O 1
ATOM 774 N N . TYR A 1 101 ? -0.416 -1.790 -11.625 1.00 83.19 101 TYR A N 1
ATOM 775 C CA . TYR A 1 101 ? -0.464 -3.076 -12.315 1.00 83.19 101 TYR A CA 1
ATOM 776 C C . TYR A 1 101 ? -0.975 -2.929 -13.756 1.00 83.19 101 TYR A C 1
ATOM 778 O O . TYR A 1 101 ? -0.362 -3.441 -14.694 1.00 83.19 101 TYR A O 1
ATOM 786 N N . ALA A 1 102 ? -2.073 -2.193 -13.955 1.00 84.44 102 ALA A N 1
ATOM 787 C CA . ALA A 1 102 ? -2.623 -1.932 -15.284 1.00 84.44 102 ALA A CA 1
ATOM 788 C C . ALA A 1 102 ? -1.637 -1.153 -16.170 1.00 84.44 102 ALA A C 1
ATOM 790 O O . ALA A 1 102 ? -1.416 -1.535 -17.320 1.00 84.44 102 ALA A O 1
ATOM 791 N N . TYR A 1 103 ? -1.000 -0.115 -15.619 1.00 83.69 103 TYR A N 1
ATOM 792 C CA . TYR A 1 103 ? 0.025 0.667 -16.308 1.00 83.69 103 TYR A CA 1
ATOM 793 C C . TYR A 1 103 ? 1.217 -0.208 -16.712 1.00 83.69 103 TYR A C 1
ATOM 795 O O . TYR A 1 103 ? 1.611 -0.228 -17.875 1.00 83.69 103 TYR A O 1
ATOM 803 N N . SER A 1 104 ? 1.736 -1.011 -15.784 1.00 79.31 104 SER A N 1
ATOM 804 C CA . SER A 1 104 ? 2.876 -1.898 -16.036 1.00 79.31 104 SER A CA 1
ATOM 805 C C . SER A 1 104 ? 2.582 -2.924 -17.135 1.00 79.31 104 SER A C 1
ATOM 807 O O . SER A 1 104 ? 3.449 -3.197 -17.964 1.00 79.31 104 SER A O 1
ATOM 809 N N . ARG A 1 105 ? 1.347 -3.447 -17.203 1.00 81.56 105 ARG A N 1
ATOM 810 C CA . ARG A 1 105 ? 0.913 -4.327 -18.302 1.00 81.56 105 ARG A CA 1
ATOM 811 C C . ARG A 1 105 ? 0.863 -3.612 -19.648 1.00 81.56 105 ARG A C 1
ATOM 813 O O . AR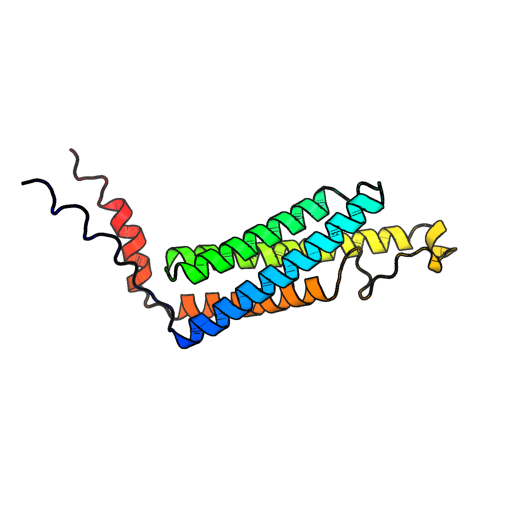G A 1 105 ? 1.262 -4.202 -20.648 1.00 81.56 105 ARG A O 1
ATOM 820 N N . GLN A 1 106 ? 0.365 -2.376 -19.685 1.00 82.88 106 GLN A N 1
ATOM 821 C CA . GLN A 1 106 ? 0.330 -1.579 -20.916 1.00 82.88 106 GLN A CA 1
ATOM 822 C C . GLN A 1 106 ? 1.743 -1.302 -21.428 1.00 82.88 106 GLN A C 1
ATOM 824 O O . GLN A 1 106 ? 2.010 -1.507 -22.609 1.00 82.88 106 GLN A O 1
ATOM 829 N N . VAL A 1 107 ? 2.661 -0.904 -20.543 1.00 79.94 107 VAL A N 1
ATOM 830 C CA . VAL A 1 107 ? 4.056 -0.651 -20.926 1.00 79.94 107 VAL A CA 1
ATOM 831 C C . VAL A 1 107 ? 4.731 -1.933 -21.409 1.00 79.94 107 VAL A C 1
ATOM 833 O O . VAL A 1 107 ? 5.402 -1.897 -22.436 1.00 79.94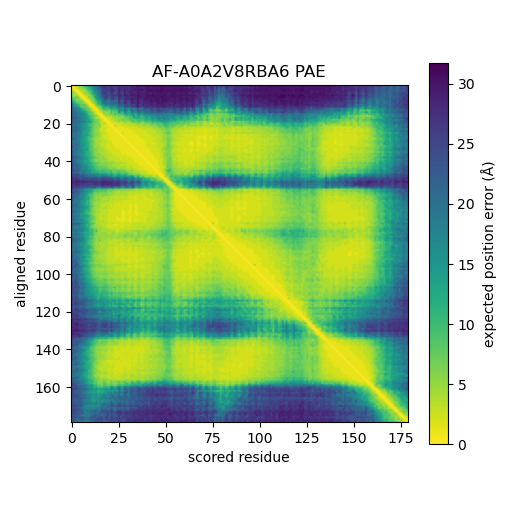 107 VAL A O 1
ATOM 836 N N . LEU A 1 108 ? 4.513 -3.078 -20.748 1.00 79.44 108 LEU A N 1
ATOM 837 C CA . LEU A 1 108 ? 5.068 -4.343 -21.235 1.00 79.44 108 LEU A CA 1
ATOM 838 C C . LEU A 1 108 ? 4.528 -4.704 -22.626 1.00 79.44 108 LEU A C 1
ATOM 840 O O . LEU A 1 108 ? 5.306 -5.080 -23.497 1.00 79.44 108 LEU A O 1
ATOM 844 N N . ALA A 1 109 ? 3.219 -4.571 -22.853 1.00 82.00 109 ALA A N 1
ATOM 845 C CA . ALA A 1 109 ? 2.627 -4.841 -24.163 1.00 82.00 109 ALA A CA 1
ATOM 846 C C . ALA A 1 109 ? 3.225 -3.938 -25.257 1.00 82.00 109 ALA A C 1
ATOM 848 O O . ALA A 1 109 ? 3.511 -4.411 -26.355 1.00 82.00 109 ALA A O 1
ATOM 849 N N . LEU A 1 110 ? 3.471 -2.661 -24.942 1.00 82.12 110 LEU A N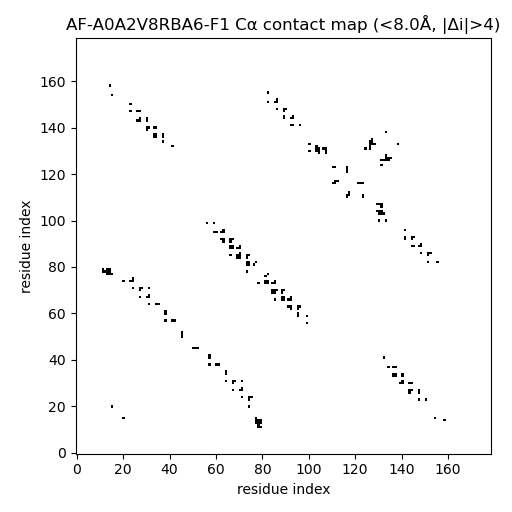 1
ATOM 850 C CA . LEU A 1 110 ? 4.135 -1.725 -25.850 1.00 82.12 110 LEU A CA 1
ATOM 851 C C . LEU A 1 110 ? 5.592 -2.119 -26.119 1.00 82.12 110 LEU A C 1
ATOM 853 O O . LEU A 1 110 ? 6.001 -2.119 -27.277 1.00 82.12 110 LEU A O 1
ATOM 857 N N . LEU A 1 111 ? 6.361 -2.505 -25.097 1.00 78.31 111 LEU A N 1
ATOM 858 C CA . LEU A 1 111 ? 7.745 -2.965 -25.275 1.00 78.31 111 LEU A CA 1
ATOM 859 C C . LEU A 1 111 ? 7.814 -4.211 -26.163 1.00 78.31 111 LEU A C 1
ATOM 861 O O . LEU A 1 111 ? 8.582 -4.235 -27.119 1.00 78.31 111 LEU A O 1
ATOM 865 N N . LEU A 1 112 ? 6.953 -5.201 -25.916 1.00 81.62 112 LEU A N 1
ATOM 866 C CA . LEU A 1 112 ? 6.876 -6.427 -26.720 1.00 81.62 112 LEU A CA 1
ATOM 867 C C . LEU A 1 112 ? 6.423 -6.173 -28.170 1.00 81.62 112 LEU A C 1
ATOM 869 O O . LEU A 1 112 ? 6.681 -6.990 -29.053 1.00 81.62 112 LEU A O 1
ATOM 873 N N . SER A 1 113 ? 5.758 -5.045 -28.433 1.00 83.31 113 SER A N 1
ATOM 874 C CA . SER A 1 113 ? 5.368 -4.649 -29.791 1.00 83.31 113 SER A CA 1
ATOM 875 C C . SER A 1 113 ? 6.502 -4.011 -30.602 1.00 83.31 113 SER A C 1
ATOM 877 O O . SER A 1 113 ? 6.373 -3.887 -31.818 1.00 83.31 113 SER A O 1
ATOM 879 N N . GLN A 1 114 ? 7.614 -3.617 -29.971 1.00 83.06 114 GLN A N 1
ATOM 880 C CA . GLN A 1 114 ? 8.739 -3.019 -30.688 1.00 83.06 114 GLN A CA 1
ATOM 881 C C . GLN A 1 114 ? 9.640 -4.087 -31.316 1.00 83.06 114 GLN A C 1
ATOM 883 O O . GLN A 1 114 ? 10.007 -5.072 -30.676 1.00 83.06 114 GLN A O 1
ATOM 888 N N . SER A 1 115 ? 10.061 -3.849 -32.562 1.00 84.94 115 SER A N 1
ATOM 889 C CA . SER A 1 115 ? 10.884 -4.778 -33.354 1.00 84.94 115 SER A CA 1
ATOM 890 C C . SER A 1 115 ? 12.206 -5.161 -32.680 1.00 84.94 115 SER A C 1
ATOM 892 O O . SER A 1 115 ? 12.663 -6.296 -32.815 1.00 84.94 115 SER A O 1
ATOM 894 N N . PHE A 1 116 ? 12.799 -4.243 -31.910 1.00 83.12 116 PHE A N 1
ATOM 895 C CA . PHE A 1 116 ? 14.018 -4.502 -31.144 1.00 83.12 116 PHE A CA 1
ATOM 896 C C . PHE A 1 116 ? 13.836 -5.643 -30.130 1.00 83.12 116 PHE A C 1
ATOM 898 O O . PHE A 1 116 ? 14.628 -6.579 -30.113 1.00 83.12 116 PHE A O 1
ATOM 905 N N . TYR A 1 117 ? 12.761 -5.622 -29.337 1.00 78.31 117 TYR A N 1
ATOM 906 C CA . TYR A 1 117 ? 12.488 -6.651 -28.323 1.00 78.31 117 TYR A CA 1
ATOM 907 C C . TYR A 1 117 ? 11.921 -7.949 -28.909 1.00 78.31 117 TYR A C 1
ATOM 909 O O . TYR A 1 117 ? 11.992 -8.991 -28.265 1.00 78.31 117 TYR A O 1
ATOM 917 N N . GLN A 1 118 ? 11.388 -7.912 -30.134 1.00 79.81 118 GLN A N 1
ATOM 918 C CA . GLN A 1 118 ? 11.026 -9.127 -30.873 1.00 79.81 118 GLN A CA 1
ATOM 919 C C . GLN A 1 118 ? 12.256 -9.908 -31.344 1.00 79.81 118 GLN A C 1
ATOM 921 O O . GLN A 1 118 ? 12.199 -11.128 -31.459 1.00 79.81 118 GLN A O 1
ATOM 926 N N . THR A 1 119 ? 13.354 -9.203 -31.624 1.00 83.38 119 THR A N 1
ATOM 927 C CA . THR A 1 119 ? 14.624 -9.795 -32.068 1.00 83.38 119 THR A CA 1
ATOM 928 C C . THR A 1 119 ? 15.568 -10.101 -30.909 1.00 83.38 119 THR A C 1
ATOM 930 O O . THR A 1 119 ? 16.292 -11.086 -30.986 1.00 83.38 119 THR A O 1
ATOM 933 N N . HIS A 1 120 ? 15.514 -9.314 -29.832 1.00 78.94 120 HIS A N 1
ATOM 934 C CA . HIS A 1 120 ? 16.342 -9.462 -28.632 1.00 78.94 120 HIS A CA 1
ATOM 935 C C . HIS A 1 120 ? 15.449 -9.724 -27.414 1.00 78.94 120 HIS A C 1
ATOM 937 O O . HIS A 1 120 ? 15.248 -8.855 -26.558 1.00 78.94 120 HIS A O 1
ATOM 943 N N . ALA A 1 121 ? 14.864 -10.921 -27.348 1.00 72.56 121 ALA A N 1
ATOM 944 C CA . ALA A 1 121 ? 13.973 -11.302 -26.250 1.00 72.56 121 ALA A CA 1
ATOM 945 C C . ALA A 1 121 ? 14.701 -11.301 -24.890 1.00 72.56 121 ALA A C 1
ATOM 947 O O . ALA A 1 121 ? 14.093 -11.036 -23.854 1.00 72.56 121 ALA A O 1
ATOM 948 N N . GLU A 1 122 ? 16.012 -11.535 -24.893 1.00 75.12 122 GLU A N 1
ATOM 949 C CA . GLU A 1 122 ? 16.905 -11.468 -23.735 1.00 75.12 122 GLU A CA 1
ATOM 950 C C . GLU A 1 122 ? 17.066 -10.055 -23.160 1.00 75.12 122 GLU A C 1
ATOM 952 O O . GLU A 1 122 ? 17.389 -9.905 -21.983 1.00 75.12 122 GLU A O 1
ATOM 957 N N . ALA A 1 123 ? 16.811 -9.019 -23.964 1.00 71.31 123 ALA A N 1
ATOM 958 C CA . ALA A 1 123 ? 16.843 -7.631 -23.517 1.00 71.31 123 ALA A CA 1
ATOM 959 C C . ALA A 1 123 ? 15.533 -7.204 -22.832 1.00 71.31 123 ALA A C 1
ATOM 961 O O . ALA A 1 123 ? 15.462 -6.102 -22.279 1.00 71.31 123 ALA A O 1
ATOM 962 N N . VAL A 1 124 ? 14.489 -8.046 -22.855 1.00 65.50 124 VAL A N 1
ATOM 963 C CA . VAL A 1 124 ? 13.258 -7.796 -22.100 1.00 65.50 124 VAL A CA 1
ATOM 964 C C . VAL A 1 124 ? 13.578 -7.964 -20.614 1.00 65.50 124 VAL A C 1
ATOM 966 O O . VAL A 1 124 ? 13.977 -9.053 -20.195 1.00 65.50 124 VAL A O 1
ATOM 969 N N . PRO A 1 125 ? 13.410 -6.920 -19.785 1.00 63.38 125 PRO A N 1
ATOM 970 C CA . PRO A 1 125 ? 13.771 -7.008 -18.381 1.00 63.38 125 PRO A CA 1
ATOM 971 C C . PRO A 1 125 ? 12.998 -8.145 -17.696 1.00 63.38 125 PRO A C 1
ATOM 973 O O . PRO A 1 125 ? 11.772 -8.253 -17.791 1.00 63.38 125 PRO A O 1
ATOM 976 N N . THR A 1 126 ? 13.736 -9.036 -17.028 1.00 56.41 126 THR A N 1
ATOM 977 C CA . THR A 1 126 ? 13.175 -10.225 -16.383 1.00 56.41 126 THR A CA 1
ATOM 978 C C . THR A 1 126 ? 12.268 -9.801 -15.235 1.00 56.41 126 THR A C 1
ATOM 980 O O . THR A 1 126 ? 12.725 -9.305 -14.202 1.00 56.41 126 THR A O 1
ATOM 983 N N . HIS A 1 127 ? 10.965 -10.005 -15.400 1.00 62.97 127 HIS A N 1
ATOM 984 C CA . HIS A 1 127 ? 9.971 -9.690 -14.385 1.00 62.97 127 HIS A CA 1
ATOM 985 C C . HIS A 1 127 ? 9.165 -10.944 -14.069 1.00 62.97 127 HIS A C 1
ATOM 987 O O . HIS A 1 127 ? 8.495 -11.479 -14.948 1.00 62.97 127 HIS A O 1
ATOM 993 N N . HIS A 1 128 ? 9.188 -11.389 -12.807 1.00 50.47 128 HIS A N 1
ATOM 994 C CA . HIS A 1 128 ? 8.537 -12.630 -12.354 1.00 50.47 128 HIS A CA 1
ATOM 995 C C . HIS A 1 128 ? 7.038 -12.728 -12.692 1.00 50.47 128 HIS A C 1
ATOM 997 O O . HIS A 1 128 ? 6.481 -13.820 -12.674 1.00 50.47 128 HIS A O 1
ATOM 1003 N N . PHE A 1 129 ? 6.396 -11.604 -13.018 1.00 50.78 129 PHE A N 1
ATOM 1004 C CA . PHE A 1 129 ? 4.978 -11.518 -13.362 1.00 50.78 129 PHE A CA 1
ATOM 1005 C C . PHE A 1 129 ? 4.686 -10.807 -14.691 1.00 50.78 129 PHE A C 1
ATOM 1007 O O . PHE A 1 129 ? 3.530 -10.482 -14.954 1.00 50.78 129 PHE A O 1
ATOM 1014 N N . GLY A 1 130 ? 5.700 -10.496 -15.507 1.00 50.56 130 GLY A N 1
ATOM 1015 C CA . GLY A 1 130 ? 5.491 -9.676 -16.708 1.00 50.56 130 GLY A CA 1
ATOM 1016 C C . GLY A 1 130 ? 5.003 -8.255 -16.380 1.00 50.56 130 GLY A C 1
ATOM 1017 O O . GLY A 1 130 ? 4.127 -7.710 -17.044 1.00 50.56 130 GLY A O 1
ATOM 1018 N N . LEU A 1 131 ? 5.531 -7.657 -15.312 1.00 56.53 131 LEU A N 1
ATOM 1019 C CA . LEU A 1 131 ? 5.193 -6.305 -14.870 1.00 56.53 131 LEU A CA 1
ATOM 1020 C C . LEU A 1 131 ? 6.477 -5.584 -14.496 1.00 56.53 131 LEU A C 1
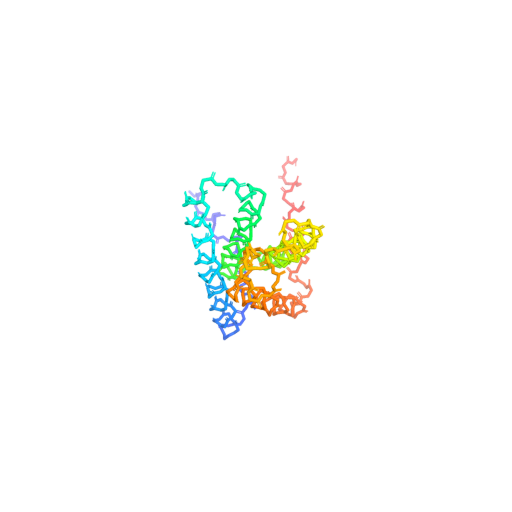ATOM 1022 O O . LEU A 1 131 ? 7.232 -6.055 -13.643 1.00 56.53 131 LEU A O 1
ATOM 1026 N N . ILE A 1 132 ? 6.701 -4.433 -15.111 1.00 60.31 132 ILE A N 1
ATOM 1027 C CA . ILE A 1 132 ? 7.895 -3.629 -14.873 1.00 60.31 132 ILE A CA 1
ATOM 1028 C C . ILE A 1 132 ? 7.902 -3.156 -13.417 1.00 60.31 132 ILE A C 1
ATOM 1030 O O . ILE A 1 132 ? 6.975 -2.488 -12.970 1.00 60.31 132 ILE A O 1
ATOM 1034 N N . GLY A 1 133 ? 8.923 -3.565 -12.660 1.00 62.97 133 GLY A N 1
ATOM 1035 C CA . GLY A 1 133 ? 9.082 -3.215 -11.242 1.00 62.97 133 GLY A CA 1
ATOM 1036 C C . GLY A 1 133 ? 8.213 -4.017 -10.259 1.00 62.97 133 GLY A C 1
ATOM 1037 O O . GLY A 1 133 ? 8.360 -3.854 -9.045 1.00 62.97 133 GLY A O 1
ATOM 1038 N N . ALA A 1 134 ? 7.339 -4.928 -10.715 1.00 66.12 134 ALA A N 1
ATOM 1039 C CA . ALA A 1 134 ? 6.527 -5.722 -9.789 1.00 66.12 134 ALA A CA 1
ATOM 1040 C C . ALA A 1 134 ? 7.309 -6.873 -9.158 1.00 66.12 134 ALA A C 1
ATOM 1042 O O . ALA A 1 134 ? 7.673 -7.859 -9.798 1.00 66.12 134 ALA A O 1
ATOM 1043 N N . THR A 1 135 ? 7.526 -6.751 -7.854 1.00 75.00 135 THR A N 1
ATOM 1044 C CA . THR A 1 135 ? 8.125 -7.776 -7.004 1.00 75.00 135 THR A CA 1
ATOM 1045 C C . THR A 1 135 ? 7.042 -8.572 -6.278 1.00 75.00 135 THR A C 1
ATOM 1047 O O . THR A 1 135 ? 5.933 -8.086 -6.046 1.00 75.00 135 THR A O 1
ATOM 1050 N N . TRP A 1 136 ? 7.380 -9.788 -5.842 1.00 79.56 136 TRP A N 1
ATOM 1051 C CA . TRP A 1 136 ? 6.531 -10.584 -4.946 1.00 79.56 136 TRP A CA 1
ATOM 1052 C C . TRP A 1 136 ? 6.148 -9.822 -3.670 1.00 79.56 136 TRP A C 1
ATOM 1054 O O . TRP A 1 136 ? 5.048 -10.005 -3.157 1.00 79.56 136 TRP A O 1
ATOM 1064 N N . LEU A 1 137 ? 7.014 -8.913 -3.204 1.00 83.88 137 LEU A N 1
ATOM 1065 C CA . LEU A 1 137 ? 6.745 -8.045 -2.056 1.00 83.88 137 LEU A CA 1
ATOM 1066 C C . LEU A 1 137 ? 5.512 -7.169 -2.292 1.00 83.88 137 LEU A C 1
ATOM 1068 O O . LEU A 1 137 ? 4.616 -7.142 -1.455 1.00 83.88 137 LEU A O 1
ATOM 1072 N N . ASN A 1 138 ? 5.415 -6.527 -3.457 1.00 83.69 138 ASN A N 1
ATOM 1073 C CA . ASN A 1 138 ? 4.274 -5.680 -3.802 1.00 83.69 138 ASN A CA 1
ATOM 1074 C C . ASN A 1 138 ? 2.952 -6.464 -3.846 1.00 83.69 138 ASN A C 1
ATOM 1076 O O . ASN A 1 138 ? 1.925 -5.985 -3.365 1.00 83.69 138 ASN A O 1
ATOM 1080 N N . LEU A 1 139 ? 2.982 -7.700 -4.353 1.00 84.75 139 LEU A N 1
ATOM 1081 C CA . LEU A 1 139 ? 1.811 -8.579 -4.335 1.00 84.75 139 LEU A CA 1
ATOM 1082 C C . LEU A 1 139 ? 1.408 -8.956 -2.901 1.00 84.75 139 LEU A C 1
ATOM 1084 O O . LEU A 1 139 ? 0.223 -8.935 -2.567 1.00 84.75 139 LEU A O 1
ATOM 1088 N N . MET A 1 140 ? 2.379 -9.257 -2.035 1.00 89.31 140 MET A N 1
ATOM 1089 C CA . MET A 1 140 ? 2.116 -9.557 -0.623 1.00 89.31 140 MET A CA 1
ATOM 1090 C C . MET A 1 140 ? 1.507 -8.356 0.108 1.00 89.31 140 MET A C 1
ATOM 1092 O O . MET A 1 140 ? 0.546 -8.521 0.865 1.00 89.31 140 MET A O 1
ATOM 1096 N N . VAL A 1 141 ? 1.998 -7.140 -0.150 1.00 89.69 141 VAL A N 1
ATOM 1097 C CA . VAL A 1 141 ? 1.420 -5.909 0.413 1.00 89.69 141 VAL A CA 1
ATOM 1098 C C . VAL A 1 141 ? -0.008 -5.694 -0.089 1.00 89.69 141 VAL A C 1
ATOM 1100 O O . VAL A 1 141 ? -0.896 -5.378 0.704 1.00 89.69 141 VAL A O 1
ATOM 1103 N N . PHE A 1 142 ? -0.272 -5.922 -1.377 1.00 90.44 142 PHE A N 1
ATOM 1104 C CA . PHE A 1 142 ? -1.623 -5.823 -1.930 1.00 90.44 142 PHE A CA 1
ATOM 1105 C C . PHE A 1 142 ? -2.593 -6.814 -1.263 1.00 90.44 142 PHE A C 1
ATOM 1107 O O . PHE A 1 142 ? -3.664 -6.420 -0.795 1.00 90.44 142 PHE A O 1
ATOM 1114 N N . MET A 1 143 ? -2.199 -8.084 -1.138 1.00 91.88 143 MET A N 1
ATOM 1115 C CA . MET A 1 143 ? -3.027 -9.123 -0.513 1.00 91.88 143 MET A CA 1
ATOM 1116 C C . MET A 1 143 ? -3.289 -8.834 0.970 1.00 91.88 143 MET A C 1
ATOM 1118 O O . MET A 1 143 ? -4.431 -8.912 1.429 1.00 91.88 143 MET A O 1
ATOM 1122 N N . THR A 1 144 ? -2.255 -8.449 1.722 1.00 92.75 144 THR A N 1
ATOM 1123 C CA . THR A 1 144 ? -2.391 -8.089 3.145 1.00 92.75 144 THR A CA 1
ATOM 1124 C C . THR A 1 144 ? -3.249 -6.838 3.341 1.00 92.75 144 THR A C 1
ATOM 1126 O O . THR A 1 144 ? -4.095 -6.819 4.238 1.00 92.75 144 THR A O 1
ATOM 1129 N N . SER A 1 145 ? -3.129 -5.840 2.460 1.00 91.81 145 SER A N 1
ATOM 1130 C CA . SER A 1 145 ? -3.997 -4.653 2.445 1.00 91.81 145 SER A CA 1
ATOM 1131 C C . SER A 1 145 ? -5.461 -5.016 2.182 1.00 91.81 145 SER A C 1
ATOM 1133 O O . SER A 1 145 ? -6.353 -4.499 2.856 1.00 91.81 145 SER A O 1
ATOM 1135 N N . GLY A 1 146 ? -5.723 -5.956 1.268 1.00 92.19 146 GLY A N 1
ATOM 1136 C CA . GLY A 1 146 ? -7.065 -6.483 1.011 1.00 92.19 146 GLY A CA 1
ATOM 1137 C C . GLY A 1 146 ? -7.665 -7.193 2.230 1.00 92.19 146 GLY A C 1
ATOM 1138 O O . GLY A 1 146 ? -8.805 -6.919 2.613 1.00 92.19 146 GLY A O 1
ATOM 1139 N N . VAL A 1 147 ? -6.885 -8.049 2.898 1.00 93.75 147 VAL A N 1
ATOM 1140 C CA . VAL A 1 147 ? -7.304 -8.722 4.143 1.00 93.75 147 VAL A CA 1
ATOM 1141 C C . VAL A 1 147 ? -7.619 -7.702 5.243 1.00 93.75 147 VAL A C 1
ATOM 1143 O O . VAL A 1 147 ? -8.663 -7.802 5.897 1.00 93.75 147 VAL A O 1
ATOM 1146 N N . LEU A 1 148 ? -6.764 -6.689 5.417 1.00 93.31 148 LEU A N 1
ATOM 1147 C CA . LEU A 1 148 ? -7.001 -5.596 6.363 1.00 93.31 148 LEU A CA 1
ATOM 1148 C C . LEU A 1 148 ? -8.267 -4.817 6.025 1.00 93.31 148 LEU A C 1
ATOM 1150 O O . LEU A 1 148 ? -9.055 -4.532 6.925 1.00 93.31 148 LEU A O 1
ATOM 1154 N N . LEU A 1 149 ? -8.506 -4.511 4.751 1.00 93.31 149 LEU A N 1
ATOM 1155 C CA . LEU A 1 149 ? -9.691 -3.772 4.324 1.00 93.31 149 LEU A CA 1
ATOM 1156 C C . LEU A 1 149 ? -10.970 -4.539 4.667 1.00 93.31 149 LEU A C 1
ATOM 1158 O O . LEU A 1 149 ? -11.883 -3.976 5.276 1.00 93.31 149 LEU A O 1
ATOM 1162 N N . VAL A 1 150 ? -11.019 -5.837 4.353 1.00 93.19 150 VAL A N 1
ATOM 1163 C CA . VAL A 1 150 ? -12.152 -6.707 4.710 1.00 93.19 150 VAL A CA 1
ATOM 1164 C C . VAL A 1 150 ? -12.366 -6.718 6.224 1.00 93.19 150 VAL A C 1
ATOM 1166 O O . VAL A 1 150 ? -13.504 -6.595 6.692 1.00 93.19 150 VAL A O 1
ATOM 1169 N N . TRP A 1 151 ? -11.286 -6.810 7.001 1.00 93.25 151 TRP A N 1
ATOM 1170 C CA . TRP A 1 151 ? -11.357 -6.785 8.459 1.00 93.25 151 TRP A CA 1
ATOM 1171 C C . TRP A 1 151 ? -11.880 -5.444 9.002 1.00 93.25 151 TRP A C 1
ATOM 1173 O O . TRP A 1 151 ? -12.784 -5.432 9.846 1.00 93.25 151 TRP A O 1
ATOM 1183 N N . VAL A 1 152 ? -11.379 -4.310 8.499 1.00 89.88 152 VAL A N 1
ATOM 1184 C CA . VAL A 1 152 ? -11.815 -2.966 8.914 1.00 89.88 152 VAL A CA 1
ATOM 1185 C C . VAL A 1 152 ? -13.291 -2.756 8.573 1.00 89.88 152 VAL A C 1
ATOM 1187 O O . VAL A 1 152 ? -14.061 -2.327 9.435 1.00 89.88 152 VAL A O 1
ATOM 1190 N N . VAL A 1 153 ? -13.722 -3.130 7.365 1.00 89.56 153 VAL A N 1
ATOM 1191 C CA . VAL A 1 153 ? -15.129 -3.033 6.940 1.00 89.56 153 VAL A CA 1
ATOM 1192 C C . VAL A 1 153 ? -16.028 -3.910 7.811 1.00 89.56 153 VAL A C 1
ATOM 1194 O O . VAL A 1 153 ? -17.082 -3.452 8.261 1.00 89.56 153 VAL A O 1
ATOM 1197 N N . LYS A 1 154 ? -15.620 -5.149 8.112 1.00 89.06 154 LYS A N 1
ATOM 1198 C CA . LYS A 1 154 ? -16.360 -6.038 9.024 1.00 89.06 154 LYS A CA 1
ATOM 1199 C C . LYS A 1 154 ? -16.480 -5.429 10.424 1.00 89.06 154 LYS A C 1
ATOM 1201 O O . LYS A 1 154 ? -17.553 -5.479 11.025 1.00 89.06 154 LYS A O 1
ATOM 1206 N N . THR A 1 155 ? -15.413 -4.801 10.910 1.00 86.44 155 THR A N 1
ATOM 1207 C CA . THR A 1 155 ? -15.379 -4.135 12.218 1.00 86.44 155 THR A CA 1
ATOM 1208 C C . THR A 1 155 ? -16.304 -2.919 12.251 1.00 86.44 155 THR A C 1
ATOM 1210 O O . THR A 1 155 ? -17.060 -2.757 13.207 1.00 86.44 155 THR A O 1
ATOM 1213 N N . LEU A 1 156 ? -16.311 -2.104 11.192 1.00 85.81 156 LEU A N 1
ATOM 1214 C CA . LEU A 1 156 ? -17.224 -0.967 11.040 1.00 85.81 156 LEU A CA 1
ATOM 1215 C C . LEU A 1 156 ? -18.693 -1.411 10.968 1.00 85.81 156 LEU A C 1
ATOM 1217 O O . LEU A 1 156 ? -19.545 -0.790 11.597 1.00 85.81 156 LEU A O 1
ATOM 1221 N N . ARG A 1 157 ? -19.004 -2.507 10.263 1.00 85.62 157 ARG A N 1
ATOM 1222 C CA . ARG A 1 157 ? -20.374 -3.057 10.175 1.00 85.62 157 ARG A CA 1
ATOM 1223 C C . ARG A 1 157 ? -20.894 -3.597 11.507 1.00 85.62 157 ARG A C 1
ATOM 1225 O O . ARG A 1 157 ? -22.092 -3.523 11.758 1.00 85.62 157 ARG A O 1
ATOM 1232 N N . GLY A 1 158 ? -20.008 -4.117 12.357 1.00 80.50 158 GLY A N 1
ATOM 1233 C CA . GLY A 1 158 ? -20.357 -4.565 13.706 1.00 80.50 158 GLY A CA 1
ATOM 1234 C C . GLY A 1 158 ? -20.674 -3.424 14.682 1.00 80.50 158 GLY A C 1
ATOM 1235 O O . GLY A 1 158 ? -21.211 -3.683 15.762 1.00 80.50 158 GLY A O 1
ATOM 1236 N N . MET A 1 159 ? -20.362 -2.166 14.332 1.00 76.25 159 MET A N 1
ATOM 1237 C CA . MET A 1 159 ? -20.577 -1.015 15.211 1.00 76.25 159 MET A CA 1
ATOM 1238 C C . MET A 1 159 ? -22.070 -0.721 15.416 1.00 76.25 159 MET A C 1
ATOM 1240 O O . MET A 1 159 ? -22.803 -0.544 14.442 1.00 76.25 159 MET A O 1
ATOM 1244 N N . PRO A 1 160 ? -22.543 -0.586 16.673 1.00 70.75 160 PRO A N 1
ATOM 1245 C CA . PRO A 1 160 ? -23.916 -0.181 16.934 1.00 70.75 160 PRO A CA 1
ATOM 1246 C C . PRO A 1 160 ? -24.156 1.225 16.367 1.00 70.75 160 PRO A C 1
ATOM 1248 O O . PRO A 1 160 ? -23.417 2.170 16.667 1.00 70.75 160 PRO A O 1
ATOM 1251 N N . ARG A 1 161 ? -25.218 1.369 15.562 1.00 62.19 161 ARG A N 1
ATOM 1252 C CA . ARG A 1 161 ? -25.560 2.580 14.781 1.00 62.19 161 ARG A CA 1
ATOM 1253 C C . ARG A 1 161 ? -25.613 3.871 15.619 1.00 62.19 161 ARG A C 1
ATOM 1255 O O . ARG A 1 161 ? -25.294 4.947 15.118 1.00 62.19 161 ARG A O 1
ATOM 1262 N N . GLY A 1 162 ? -25.902 3.766 16.921 1.00 55.81 162 GLY A N 1
ATOM 1263 C CA . GLY A 1 162 ? -25.897 4.893 17.866 1.00 55.81 162 GLY A CA 1
ATOM 1264 C C . GLY A 1 162 ? -24.525 5.545 18.114 1.00 55.81 162 GLY A C 1
ATOM 1265 O O . GLY A 1 162 ? -24.462 6.657 18.638 1.00 55.81 162 GLY A O 1
ATOM 1266 N N . CYS A 1 163 ? -23.418 4.900 17.728 1.00 52.97 163 CYS A N 1
ATOM 1267 C CA . CYS A 1 163 ? -22.070 5.460 17.870 1.00 52.97 163 CYS A CA 1
ATOM 1268 C C . CYS A 1 163 ? -21.695 6.427 16.726 1.00 52.97 163 CYS A C 1
ATOM 1270 O O . CYS A 1 163 ? -20.863 7.311 16.927 1.00 52.97 163 CYS A O 1
ATOM 1272 N N . VAL A 1 164 ? -22.334 6.297 15.555 1.00 52.84 164 VAL A N 1
ATOM 1273 C CA . VAL A 1 164 ? -22.083 7.136 14.366 1.00 52.84 164 VAL A CA 1
ATOM 1274 C C . VAL A 1 164 ? -22.850 8.461 14.459 1.00 52.84 164 VAL A C 1
ATOM 1276 O O . VAL A 1 164 ? -22.278 9.529 14.244 1.00 52.84 164 VAL A O 1
ATOM 1279 N N . ALA A 1 165 ? -24.112 8.416 14.899 1.00 50.41 165 ALA A N 1
ATOM 1280 C CA . ALA A 1 165 ? -24.970 9.600 15.019 1.00 50.41 165 ALA A CA 1
ATOM 1281 C C . ALA A 1 165 ? -24.433 10.646 16.020 1.00 50.41 165 ALA A C 1
ATOM 1283 O O . ALA A 1 165 ? -24.562 11.851 15.803 1.00 50.41 165 ALA A O 1
ATOM 1284 N N . LYS A 1 166 ? -23.760 10.208 17.094 1.00 50.03 166 LYS A N 1
ATOM 1285 C CA . LYS A 1 166 ? -23.248 11.105 18.147 1.00 50.03 166 LYS A CA 1
ATOM 1286 C C . LYS A 1 166 ? -22.049 11.957 17.708 1.00 50.03 166 LYS A C 1
ATOM 1288 O O . LYS A 1 166 ? -21.802 12.992 18.322 1.00 50.03 166 LYS A O 1
ATOM 1293 N N . ILE A 1 167 ? -21.315 11.547 16.668 1.00 53.19 167 ILE A N 1
ATOM 1294 C CA . ILE A 1 167 ? -20.177 12.311 16.121 1.00 53.19 167 ILE A CA 1
ATOM 1295 C C . ILE A 1 167 ? -20.682 13.453 15.228 1.00 53.19 167 ILE A C 1
ATOM 1297 O O . ILE A 1 167 ? -20.139 14.554 15.282 1.00 53.19 167 ILE A O 1
ATOM 1301 N N . ILE A 1 168 ? -21.763 13.221 14.476 1.00 51.69 168 ILE A N 1
ATOM 1302 C CA . ILE A 1 168 ? -22.363 14.219 13.580 1.00 51.69 168 ILE A CA 1
ATOM 1303 C C . ILE A 1 168 ? -23.128 15.279 14.392 1.00 51.69 168 ILE A C 1
ATOM 1305 O O . ILE A 1 168 ? -22.918 16.476 14.204 1.00 51.69 168 ILE A O 1
ATOM 1309 N N . PHE A 1 169 ? -23.930 14.868 15.381 1.00 47.91 169 PHE A N 1
ATOM 1310 C CA . PHE A 1 169 ? -24.778 15.802 16.138 1.00 47.91 169 PHE A CA 1
ATOM 1311 C C . PHE A 1 169 ? -24.001 16.737 17.081 1.00 47.91 169 PHE A C 1
ATOM 1313 O O . PHE A 1 169 ? -24.409 17.871 17.333 1.00 47.91 169 PHE A O 1
ATOM 1320 N N . LYS A 1 170 ? -22.841 16.302 17.589 1.00 46.84 170 LYS A N 1
ATOM 1321 C CA . LYS A 1 170 ? -22.043 17.116 18.519 1.00 46.84 1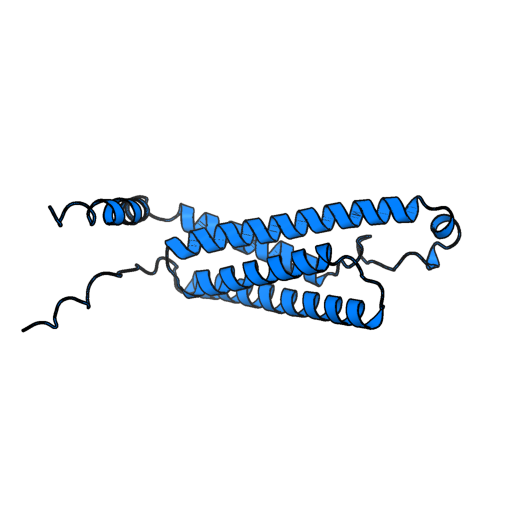70 LYS A CA 1
ATOM 1322 C C . LYS A 1 170 ? -21.312 18.276 17.831 1.00 46.84 170 LYS A C 1
ATOM 1324 O O . LYS A 1 170 ? -20.920 19.214 18.518 1.00 46.84 170 LYS A O 1
ATOM 1329 N N . ARG A 1 171 ? -21.160 18.239 16.499 1.00 49.88 171 ARG A N 1
ATOM 1330 C CA . ARG A 1 171 ? -20.593 19.348 15.713 1.00 49.88 171 ARG A CA 1
ATOM 1331 C C . ARG A 1 171 ? -21.629 20.442 15.419 1.00 49.88 171 ARG A C 1
ATOM 1333 O O . ARG A 1 171 ? -21.253 21.602 15.355 1.00 49.88 171 ARG A O 1
ATOM 1340 N N . GLY A 1 172 ? -22.917 20.091 15.328 1.00 45.62 172 GLY A N 1
ATOM 1341 C CA . GLY A 1 172 ? -24.009 21.052 15.104 1.00 45.62 172 GLY A CA 1
ATOM 1342 C C . GLY A 1 172 ? -24.440 21.830 16.355 1.00 45.62 172 GLY A C 1
ATOM 1343 O O . GLY A 1 172 ? -24.798 22.996 16.264 1.00 45.62 172 GLY A O 1
ATOM 1344 N N . SER A 1 173 ? -24.343 21.233 17.547 1.00 48.72 173 SER A N 1
ATOM 1345 C CA . SER A 1 173 ? -24.825 21.874 18.786 1.00 48.72 173 SER A CA 1
ATOM 1346 C C . SER A 1 173 ? -23.865 22.911 19.395 1.00 48.72 173 SER A C 1
ATOM 1348 O O . SER A 1 173 ? -24.235 23.576 20.357 1.00 48.72 173 SER A O 1
ATOM 1350 N N . SER A 1 174 ? -22.640 23.048 18.876 1.00 50.91 174 SER A N 1
ATOM 1351 C CA . SER A 1 174 ? -21.647 24.018 19.374 1.00 50.91 174 SER A CA 1
ATOM 1352 C C . SER A 1 174 ? -21.746 25.395 18.705 1.00 50.91 174 SER A C 1
ATOM 1354 O O . SER A 1 174 ? -21.076 26.319 19.151 1.00 50.91 174 SER A O 1
ATOM 1356 N N . SER A 1 175 ? -22.542 25.534 17.641 1.00 52.16 175 SER A N 1
ATOM 1357 C CA . SER A 1 175 ? -22.632 26.768 16.845 1.00 52.16 175 SER A CA 1
ATOM 1358 C C . SER A 1 175 ? -23.725 27.740 17.314 1.00 52.16 175 SER A C 1
ATOM 1360 O O . SER A 1 175 ? -23.790 28.848 16.798 1.00 52.16 175 SER A O 1
ATOM 1362 N N . ASN A 1 176 ? -24.579 27.349 18.268 1.00 52.88 176 ASN A N 1
ATOM 1363 C CA . ASN A 1 176 ? -25.760 28.130 18.675 1.00 52.88 176 ASN A CA 1
ATOM 1364 C C . ASN A 1 176 ? -25.713 28.656 20.121 1.00 52.88 176 ASN A C 1
ATOM 1366 O O . ASN A 1 176 ? -26.731 29.105 20.628 1.00 52.88 176 ASN A O 1
ATOM 1370 N N . ALA A 1 177 ? -24.561 28.610 20.795 1.00 53.84 177 ALA A N 1
ATOM 1371 C CA . ALA A 1 177 ? -24.426 29.084 22.180 1.00 53.84 177 ALA A CA 1
ATOM 1372 C C . ALA A 1 177 ? -23.716 30.449 22.308 1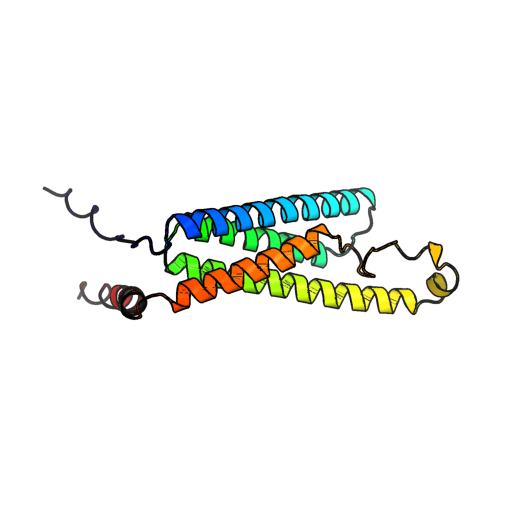.00 53.84 177 ALA A C 1
ATOM 1374 O O . ALA A 1 177 ? -23.263 30.796 23.393 1.00 53.84 177 ALA A O 1
ATOM 1375 N N . SER A 1 178 ? -23.589 31.210 21.215 1.00 55.03 178 SER A N 1
ATOM 1376 C CA . SER A 1 178 ? -22.942 32.534 21.201 1.00 55.03 178 SER A CA 1
ATOM 1377 C C . SER A 1 178 ? -23.785 33.611 20.502 1.00 55.03 178 SER A C 1
ATOM 1379 O O . SER A 1 178 ? -23.236 34.459 19.796 1.00 55.03 178 SER A O 1
ATOM 1381 N N . ARG A 1 179 ? -25.110 33.557 20.651 1.00 48.72 179 ARG A N 1
ATOM 1382 C CA . ARG A 1 179 ? -26.005 34.683 20.357 1.00 48.72 179 ARG A CA 1
ATOM 1383 C C . ARG A 1 179 ? -26.771 35.054 21.609 1.00 48.72 179 ARG A C 1
ATOM 1385 O O . ARG A 1 179 ? -27.203 34.105 22.299 1.00 48.72 179 ARG A O 1
#

Mean predicted aligned error: 10.85 Å

pLDDT: mean 76.4, std 17.09, range [39.44, 96.0]

Radius of gyration: 22.32 Å; Cα contacts (8 Å, |Δi|>4): 143; chains: 1; bounding box: 48×47×74 Å

Secondary structure (DSSP, 8-state):
---SSSSSS------S-HHHHHHHHHHHHHHHHHHHHHHHHHHHHHHHH-S---HHHHHHHHHHHHHHHHHHHHHHHT-HHHHHHHHHHHHHHHHHHHHHHHHHHHHHHHHHHSHHHHH-GGGS---TTS-TT--HHHHHHHHHHHHHHHHHHHHHHTS-THHHHHHHHHHHTTSSS--